Protein AF-0000000080256963 (afdb_homodimer)

pLDDT: mean 76.34, std 22.95, range [29.56, 98.62]

Sequence (328 aa):
MFSRESKYYEEKELMQMAKCLESAFATPPKPADSERLKFSQLPRLQYETPAEWPKSPPHFLLPDIAKFYSGLTEELLFFDFYFQEGSLAQIMAARTLKKRNWKFHKVYRIWFQRIGEASISNTEFERGNYRYWNYREWKEEVKYNFTFVISLMENVDLNGWPVCMFSRESKYYEEKELMQMAKCLE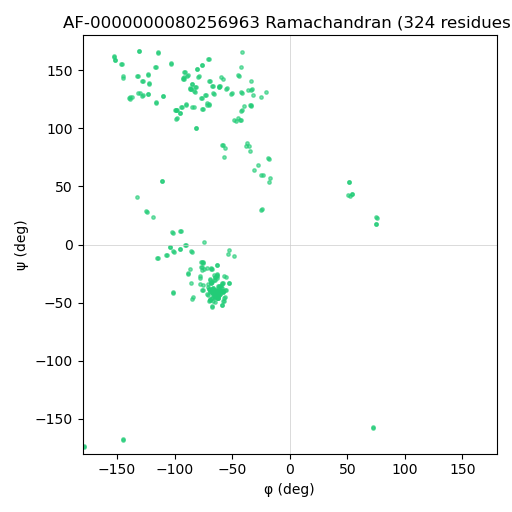SAFATPPKPADSERLKFSQLPRLQYETPAEWPKSPPHFLLPDIAKFYSGLTEELLFFDFYFQEGSLAQIMAARTLKKRNWKFHKVYRIWFQRIGEASISNTEFERGNYRYWNYREWKEEVKYNFTFVISLMENVDLNGWPVC

Structure (mmCIF, N/CA/C/O backbone):
data_AF-0000000080256963-model_v1
#
loop_
_entity.id
_entity.type
_entity.pdbx_description
1 polymer 'NOT2/NOT3/NOT5 C-terminal domain-containing protein'
#
loop_
_atom_site.group_PDB
_atom_site.id
_atom_site.type_symbol
_atom_site.label_atom_id
_atom_site.label_alt_id
_atom_site.label_comp_id
_atom_site.label_asym_id
_atom_site.label_entity_id
_atom_site.label_seq_id
_atom_site.pdbx_PDB_ins_code
_atom_site.Cartn_x
_atom_site.Cartn_y
_atom_site.Cartn_z
_atom_site.occupancy
_atom_site.B_iso_or_equiv
_atom_site.auth_seq_id
_atom_site.auth_comp_id
_atom_site.auth_asym_id
_atom_site.auth_atom_id
_atom_site.pdbx_PDB_model_num
ATOM 1 N N . MET A 1 1 ? 9.984 -50.062 -24.969 1 34.78 1 MET A N 1
ATOM 2 C CA . MET A 1 1 ? 8.562 -49.781 -24.766 1 34.78 1 MET A CA 1
ATOM 3 C C . MET A 1 1 ? 8.25 -49.625 -23.281 1 34.78 1 MET A C 1
ATOM 5 O O . MET A 1 1 ? 7.188 -49.125 -22.922 1 34.78 1 MET A O 1
ATOM 9 N N . PHE A 1 2 ? 8.945 -50.344 -22.391 1 47.97 2 PHE A N 1
ATOM 10 C CA . PHE A 1 2 ? 8.781 -50.344 -20.938 1 47.97 2 PHE A CA 1
ATOM 11 C C . PHE A 1 2 ? 9.148 -49 -20.344 1 47.97 2 PHE A C 1
ATOM 13 O O . PHE A 1 2 ? 8.797 -48.688 -19.203 1 47.97 2 PHE A O 1
ATOM 20 N N . SER A 1 3 ? 10.031 -48.281 -21.047 1 50.12 3 SER A N 1
ATOM 21 C CA . SER A 1 3 ? 10.688 -47.156 -20.391 1 50.12 3 SER A CA 1
ATOM 22 C C . SER A 1 3 ? 9.766 -45.938 -20.312 1 50.12 3 SER A C 1
ATOM 24 O O . SER A 1 3 ? 9.844 -45.156 -19.359 1 50.12 3 SER A O 1
ATOM 26 N N . ARG A 1 4 ? 8.859 -45.812 -21.203 1 52.78 4 ARG A N 1
ATOM 27 C CA . ARG A 1 4 ? 7.941 -44.656 -21.172 1 52.78 4 ARG A CA 1
ATOM 28 C C . ARG A 1 4 ? 6.871 -44.875 -20.109 1 52.78 4 ARG A C 1
ATOM 30 O O . ARG A 1 4 ? 6.426 -43.906 -19.484 1 52.78 4 ARG A O 1
ATOM 37 N N . GLU A 1 5 ? 6.426 -46.062 -19.859 1 49.97 5 GLU A N 1
ATOM 38 C CA . GLU A 1 5 ? 5.402 -46.344 -18.875 1 49.97 5 GLU A CA 1
ATOM 39 C C . GLU A 1 5 ? 5.926 -46.125 -17.453 1 49.97 5 GLU A C 1
ATOM 41 O O . GLU A 1 5 ? 5.203 -45.656 -16.578 1 49.97 5 GLU A O 1
ATOM 46 N N . SER A 1 6 ? 7.098 -46.5 -17.172 1 52.25 6 SER A N 1
ATOM 47 C CA . SER A 1 6 ? 7.676 -46.312 -15.836 1 52.25 6 SER A CA 1
ATOM 48 C C . SER A 1 6 ? 7.855 -44.844 -15.5 1 52.25 6 SER A C 1
ATOM 50 O O . SER A 1 6 ? 7.602 -44.438 -14.367 1 52.25 6 SER A O 1
ATOM 52 N N . LYS A 1 7 ? 8.25 -44.094 -16.484 1 52.94 7 LYS A N 1
ATOM 53 C CA . LYS A 1 7 ? 8.367 -42.656 -16.266 1 52.94 7 LYS A CA 1
ATOM 54 C C . LYS A 1 7 ? 7.008 -42.031 -15.992 1 52.94 7 LYS A C 1
ATOM 56 O O . LYS A 1 7 ? 6.902 -41.062 -15.227 1 52.94 7 LYS A O 1
ATOM 61 N N . TYR A 1 8 ? 5.949 -42.625 -16.578 1 50.66 8 TYR A N 1
ATOM 62 C CA . TYR A 1 8 ? 4.594 -42.156 -16.328 1 50.66 8 TYR A CA 1
ATOM 63 C C . TYR A 1 8 ? 4.16 -42.469 -14.906 1 50.66 8 TYR A C 1
ATOM 65 O O . TYR A 1 8 ? 3.555 -41.625 -14.234 1 50.66 8 TYR A O 1
ATOM 73 N N . TYR A 1 9 ? 4.34 -43.688 -14.406 1 49.94 9 TYR A N 1
ATOM 74 C CA . TYR A 1 9 ? 3.982 -44.062 -13.039 1 49.94 9 TYR A CA 1
ATOM 75 C C . TYR A 1 9 ? 4.801 -43.25 -12.031 1 49.94 9 TYR A C 1
ATOM 77 O O . TYR A 1 9 ? 4.273 -42.812 -11.008 1 49.94 9 TYR A O 1
ATOM 85 N N . GLU A 1 10 ? 6.004 -43.062 -12.258 1 53 10 GLU A N 1
ATOM 86 C CA . GLU A 1 10 ? 6.836 -42.281 -11.367 1 53 10 GLU A CA 1
ATOM 87 C C . GLU A 1 10 ? 6.41 -40.812 -11.383 1 53 10 GLU A C 1
ATOM 89 O O . GLU A 1 10 ? 6.398 -40.156 -10.344 1 53 10 GLU A O 1
ATOM 94 N N . GLU A 1 11 ? 6.082 -40.469 -12.578 1 53.16 11 GLU A N 1
ATOM 95 C CA . GLU A 1 11 ? 5.562 -39.125 -12.672 1 53.16 11 GLU A CA 1
ATOM 96 C C . GLU A 1 11 ? 4.242 -38.969 -11.922 1 53.16 11 GLU A C 1
ATOM 98 O O . GLU A 1 11 ? 4.004 -37.969 -11.25 1 53.16 11 GLU A O 1
ATOM 103 N N . LYS A 1 12 ? 3.363 -39.938 -12.047 1 52.56 12 LYS A N 1
ATOM 104 C CA . LYS A 1 12 ? 2.107 -39.938 -11.305 1 52.56 12 LYS A CA 1
ATOM 105 C C . LYS A 1 12 ? 2.357 -40.062 -9.805 1 52.56 12 LYS A C 1
ATOM 107 O O . LYS A 1 12 ? 1.675 -39.406 -9.008 1 52.56 12 LYS A O 1
ATOM 112 N N . GLU A 1 13 ? 3.16 -40.844 -9.391 1 54.16 13 GLU A N 1
ATOM 113 C CA . GLU A 1 13 ? 3.504 -40.938 -7.977 1 54.16 13 GLU A CA 1
ATOM 114 C C . GLU A 1 13 ? 4.133 -39.625 -7.484 1 54.16 13 GLU A C 1
ATOM 116 O O . GLU A 1 13 ? 3.846 -39.188 -6.379 1 54.16 13 GLU A O 1
ATOM 121 N N . LEU A 1 14 ? 4.992 -39.125 -8.25 1 51.44 14 LEU A N 1
ATOM 122 C CA . LEU A 1 14 ? 5.562 -37.844 -7.887 1 51.44 14 LEU A CA 1
ATOM 123 C C . LEU A 1 14 ? 4.48 -36.781 -7.82 1 51.44 14 LEU A C 1
ATOM 125 O O . LEU A 1 14 ? 4.492 -35.938 -6.922 1 51.44 14 LEU A O 1
ATOM 129 N N . MET A 1 15 ? 3.525 -36.969 -8.773 1 53.25 15 MET A N 1
ATOM 130 C CA . MET A 1 15 ? 2.391 -36.062 -8.719 1 53.25 15 MET A CA 1
ATOM 131 C C . MET A 1 15 ? 1.581 -36.25 -7.441 1 53.25 15 MET A C 1
ATOM 133 O O . MET A 1 15 ? 1.144 -35.312 -6.812 1 53.25 15 MET A O 1
ATOM 137 N N . GLN A 1 16 ? 1.352 -37.531 -7.16 1 53.53 16 GLN A N 1
ATOM 138 C CA . GLN A 1 16 ? 0.63 -37.844 -5.93 1 53.53 16 GLN A CA 1
ATOM 139 C C . GLN A 1 16 ? 1.426 -37.406 -4.703 1 53.53 16 GLN A C 1
ATOM 141 O O . GLN A 1 16 ? 0.86 -36.875 -3.746 1 53.53 16 GLN A O 1
ATOM 146 N N . MET A 1 17 ? 2.613 -37.688 -4.707 1 50.94 17 MET A N 1
ATOM 147 C CA . MET A 1 17 ? 3.465 -37.281 -3.59 1 50.94 17 MET A CA 1
ATOM 148 C C . MET A 1 17 ? 3.564 -35.75 -3.502 1 50.94 17 MET A C 1
ATOM 150 O O . MET A 1 17 ? 3.512 -35.188 -2.408 1 50.94 17 MET A O 1
ATOM 154 N N . ALA A 1 18 ? 3.859 -35.219 -4.621 1 48.75 18 ALA A N 1
ATOM 155 C CA . ALA A 1 18 ? 3.9 -33.781 -4.598 1 48.75 18 ALA A CA 1
ATOM 156 C C . ALA A 1 18 ? 2.584 -33.188 -4.086 1 48.75 18 ALA A C 1
ATOM 158 O O . ALA A 1 18 ? 2.58 -32.25 -3.299 1 48.75 18 ALA A O 1
ATOM 159 N N . LYS A 1 19 ? 1.502 -33.844 -4.535 1 48.62 19 LYS A N 1
ATOM 160 C CA . LYS A 1 19 ? 0.212 -33.469 -3.963 1 48.62 19 LYS A CA 1
ATOM 161 C C . LYS A 1 19 ? 0.162 -33.781 -2.469 1 48.62 19 LYS A C 1
ATOM 163 O O . LYS A 1 19 ? -0.438 -33.031 -1.696 1 48.62 19 LYS A O 1
ATOM 168 N N . CYS A 1 20 ? 0.695 -34.906 -2.012 1 49.34 20 CYS A N 1
ATOM 169 C CA . CYS A 1 20 ? 0.746 -35.281 -0.599 1 49.34 20 CYS A CA 1
ATOM 170 C C . CYS A 1 20 ? 1.692 -34.344 0.161 1 49.34 20 CYS A C 1
ATOM 172 O O . CYS A 1 20 ? 1.409 -33.969 1.296 1 49.34 20 CYS A O 1
ATOM 174 N N . LEU A 1 21 ? 2.889 -34.188 -0.274 1 42.44 21 LEU A N 1
ATOM 175 C CA . LEU A 1 21 ? 3.828 -33.312 0.403 1 42.44 21 LEU A CA 1
ATOM 176 C C . LEU A 1 21 ? 3.293 -31.875 0.451 1 42.44 21 LEU A C 1
ATOM 178 O O . LEU A 1 21 ? 3.514 -31.156 1.43 1 42.44 21 LEU A O 1
ATOM 182 N N . GLU A 1 22 ? 2.658 -31.547 -0.581 1 41.56 22 GLU A N 1
ATOM 183 C CA . GLU A 1 22 ? 1.907 -30.312 -0.433 1 41.56 22 GLU A CA 1
ATOM 184 C C . GLU A 1 22 ? 1.001 -30.359 0.793 1 41.56 22 GLU A C 1
ATOM 186 O O . GLU A 1 22 ? 0.788 -29.328 1.452 1 41.56 22 GLU A O 1
ATOM 191 N N . SER A 1 23 ? 0.509 -31.5 1.116 1 38.66 23 SER A N 1
ATOM 192 C CA . SER A 1 23 ? -0.271 -31.672 2.338 1 38.66 23 SER A CA 1
ATOM 193 C C . SER A 1 23 ? 0.608 -31.547 3.578 1 38.66 23 SER A C 1
ATOM 195 O O . SER A 1 23 ? 0.123 -31.203 4.656 1 38.66 23 SER A O 1
ATOM 197 N N . ALA A 1 24 ? 1.754 -32.219 3.605 1 37.84 24 ALA A N 1
ATOM 198 C CA . ALA A 1 24 ? 2.566 -32.219 4.816 1 37.84 24 ALA A CA 1
ATOM 199 C C . ALA A 1 24 ? 3.049 -30.812 5.168 1 37.84 24 ALA A C 1
ATOM 201 O O . ALA A 1 24 ? 3.752 -30.625 6.164 1 37.84 24 ALA A O 1
ATOM 202 N N . PHE A 1 25 ? 3.355 -29.984 4.289 1 34.97 25 PHE A N 1
ATOM 203 C CA . PHE A 1 25 ? 3.676 -28.672 4.836 1 34.97 25 PHE A CA 1
ATOM 204 C C . PHE A 1 25 ? 2.689 -28.281 5.934 1 34.97 25 PHE A C 1
ATOM 206 O O . PHE A 1 25 ? 1.557 -28.766 5.953 1 34.97 25 PHE A O 1
ATOM 213 N N . ALA A 1 26 ? 3.064 -27.391 6.973 1 35.38 26 ALA A N 1
ATOM 214 C CA . ALA A 1 26 ? 2.318 -27 8.164 1 35.38 26 ALA A CA 1
ATOM 215 C C . ALA A 1 26 ? 0.842 -26.797 7.844 1 35.38 26 ALA A C 1
ATOM 217 O O . ALA A 1 26 ? 0.503 -26.266 6.785 1 35.38 26 ALA A O 1
ATOM 218 N N . THR A 1 27 ? -0.047 -27.609 8.516 1 32.03 27 THR A N 1
ATOM 219 C CA . THR A 1 27 ? -1.502 -27.719 8.508 1 32.03 27 THR A CA 1
ATOM 220 C C . THR A 1 27 ? -2.145 -26.359 8.219 1 32.03 27 THR A C 1
ATOM 222 O O . THR A 1 27 ? -2.111 -25.469 9.062 1 32.03 27 THR A O 1
ATOM 225 N N . PRO A 1 28 ? -1.978 -25.781 7.133 1 32.69 28 PRO A N 1
ATOM 226 C CA . PRO A 1 28 ? -2.957 -24.703 7.09 1 32.69 28 PRO A CA 1
ATOM 227 C C . PRO A 1 28 ? -4.371 -25.172 7.426 1 32.69 28 PRO A C 1
ATOM 229 O O . PRO A 1 28 ? -4.684 -26.359 7.285 1 32.69 28 PRO A O 1
ATOM 232 N N . PRO A 1 29 ? -5.191 -24.625 8.281 1 31.23 29 PRO A N 1
ATOM 233 C CA . PRO A 1 29 ? -6.543 -25.125 8.555 1 31.23 29 PRO A CA 1
ATOM 234 C C . PRO A 1 29 ? -7.219 -25.703 7.316 1 31.23 29 PRO A C 1
ATOM 236 O O . PRO A 1 29 ? -6.91 -25.297 6.191 1 31.23 29 PRO A O 1
ATOM 239 N N . LYS A 1 30 ? -7.605 -26.984 7.309 1 32.06 30 LYS A N 1
ATOM 240 C CA . LYS A 1 30 ? -8.383 -27.797 6.371 1 32.06 30 LYS A CA 1
ATOM 241 C C . LYS A 1 30 ? -9.453 -26.953 5.68 1 32.06 30 LYS A C 1
ATOM 243 O O . LYS A 1 30 ? -10.031 -26.047 6.289 1 32.06 30 LYS A O 1
ATOM 248 N N . PRO A 1 31 ? -9.586 -27.078 4.34 1 31.39 31 PRO A N 1
ATOM 249 C CA . PRO A 1 31 ? -10.703 -26.484 3.609 1 31.39 31 PRO A CA 1
ATOM 250 C C . PRO A 1 31 ? -12.062 -26.938 4.148 1 31.39 31 PRO A C 1
ATOM 252 O O . PRO A 1 31 ? -12.312 -28.125 4.27 1 31.39 31 PRO A O 1
ATOM 255 N N . ALA A 1 32 ? -12.688 -26.375 5.219 1 30.34 32 ALA A N 1
ATOM 256 C CA . ALA A 1 32 ? -14.047 -26.734 5.609 1 30.34 32 ALA A CA 1
ATOM 257 C C . ALA A 1 32 ? -14.898 -27.062 4.387 1 30.34 32 ALA A C 1
ATOM 259 O O . ALA A 1 32 ? -14.625 -26.594 3.281 1 30.34 32 ALA A O 1
ATOM 260 N N . ASP A 1 33 ? -15.734 -28.156 4.242 1 29.56 33 ASP A N 1
ATOM 261 C CA . ASP A 1 33 ? -16.812 -28.641 3.381 1 29.56 33 ASP A CA 1
ATOM 262 C C . ASP A 1 33 ? -17.469 -27.484 2.625 1 29.56 33 ASP A C 1
ATOM 264 O O . ASP A 1 33 ? -17.594 -26.375 3.15 1 29.56 33 ASP A O 1
ATOM 268 N N . SER A 1 34 ? -17.688 -27.547 1.213 1 31.47 34 SER A N 1
ATOM 269 C CA . SER A 1 34 ? -18.203 -26.781 0.08 1 31.47 34 SER A CA 1
ATOM 270 C C . SER A 1 34 ? -19.625 -26.297 0.36 1 31.47 34 SER A C 1
ATOM 272 O O . SER A 1 34 ? -20.469 -26.25 -0.541 1 31.47 34 SER A O 1
ATOM 274 N N . GLU A 1 35 ? -20.438 -26.609 1.388 1 32.25 35 GLU A N 1
ATOM 275 C CA . GLU A 1 35 ? -21.734 -25.938 1.397 1 32.25 35 GLU A CA 1
ATOM 276 C C . GLU A 1 35 ? -21.625 -24.531 0.836 1 32.25 35 GLU A C 1
ATOM 278 O O . GLU A 1 35 ? -20.625 -23.844 1.036 1 32.25 35 GLU A O 1
ATOM 283 N N . ARG A 1 36 ? -22.359 -24.156 -0.326 1 31.97 36 ARG A N 1
ATOM 284 C CA . ARG A 1 36 ? -22.578 -22.859 -0.926 1 31.97 36 ARG A CA 1
ATOM 285 C C . ARG A 1 36 ? -22.422 -21.75 0.109 1 31.97 36 ARG A C 1
ATOM 287 O O . ARG A 1 36 ? -23.375 -21.391 0.804 1 31.97 36 ARG A O 1
ATOM 294 N N . LEU A 1 37 ? -21.703 -21.906 0.965 1 32.06 37 LEU A N 1
ATOM 295 C CA . LEU A 1 37 ? -21.562 -20.969 2.08 1 32.06 37 LEU A CA 1
ATOM 296 C C . LEU A 1 37 ? -21.672 -19.531 1.6 1 32.06 37 LEU A C 1
ATOM 298 O O . LEU A 1 37 ? -21 -19.141 0.642 1 32.06 37 LEU A O 1
ATOM 302 N N . LYS A 1 38 ? -22.844 -19.016 1.485 1 34.12 38 LYS A N 1
ATOM 303 C CA . LYS A 1 38 ? -23.094 -17.578 1.447 1 34.12 38 LYS A CA 1
ATOM 304 C C . LYS A 1 38 ? -21.891 -16.797 1.965 1 34.12 38 LYS A C 1
ATOM 306 O O . LYS A 1 38 ? -21.609 -16.812 3.164 1 34.12 38 LYS A O 1
ATOM 311 N N . PHE A 1 39 ? -20.797 -16.984 1.382 1 35.12 39 PHE A N 1
ATOM 312 C CA . PHE A 1 39 ? -19.594 -16.203 1.658 1 35.12 39 PHE A CA 1
ATOM 313 C C . PHE A 1 39 ? -19.969 -14.828 2.209 1 35.12 39 PHE A C 1
ATOM 315 O O . PHE A 1 39 ? -20.406 -13.953 1.46 1 35.12 39 PHE A O 1
ATOM 322 N N . SER A 1 40 ? -20.594 -14.867 3.217 1 37.53 40 SER A N 1
ATOM 323 C CA . SER A 1 40 ? -20.766 -13.648 4.004 1 37.53 40 SER A CA 1
ATOM 324 C C . SER A 1 40 ? -19.531 -12.766 3.922 1 37.53 40 SER A C 1
ATOM 326 O O . SER A 1 40 ? -18.406 -13.227 4.188 1 37.53 40 SER A O 1
ATOM 328 N N . GLN A 1 41 ? -19.359 -12.016 2.881 1 43.66 41 GLN A N 1
ATOM 329 C CA . GLN A 1 41 ? -18.391 -10.938 2.74 1 43.66 41 GLN A CA 1
ATOM 330 C C . GLN A 1 41 ? -17.906 -10.461 4.105 1 43.66 41 GLN A C 1
ATOM 332 O O . GLN A 1 41 ? -18.703 -9.984 4.922 1 43.66 41 GLN A O 1
ATOM 337 N N . LEU A 1 42 ? -17.062 -11.234 4.746 1 47.59 42 LEU A N 1
ATOM 338 C CA . LEU A 1 42 ? -16.547 -10.68 5.992 1 47.59 42 LEU A CA 1
ATOM 339 C C . LEU A 1 42 ? -16.188 -9.211 5.832 1 47.59 42 LEU A C 1
ATOM 341 O O . LEU A 1 42 ? -15.531 -8.828 4.855 1 47.59 42 LEU A O 1
ATOM 345 N N . PRO A 1 43 ? -16.938 -8.445 6.371 1 54.94 43 PRO A N 1
ATOM 346 C CA . PRO A 1 43 ? -16.609 -7.02 6.328 1 54.94 43 PRO A CA 1
ATOM 347 C C . PRO A 1 43 ? -15.125 -6.754 6.547 1 54.94 43 PRO A C 1
ATOM 349 O O . PRO A 1 43 ? -14.461 -7.5 7.27 1 54.94 43 PRO A O 1
ATOM 352 N N . ARG A 1 44 ? -14.508 -6.215 5.527 1 62.56 44 ARG A N 1
ATOM 353 C CA . ARG A 1 44 ? -13.133 -5.773 5.758 1 62.56 44 ARG A CA 1
ATOM 354 C C . ARG A 1 44 ? -13 -5.074 7.105 1 62.56 44 ARG A C 1
ATOM 356 O O . ARG A 1 44 ? -13.914 -4.371 7.539 1 62.56 44 ARG A O 1
ATOM 363 N N . LEU A 1 45 ? -11.984 -5.52 7.809 1 63.56 45 LEU A N 1
ATOM 364 C CA . LEU A 1 45 ? -11.711 -4.801 9.047 1 63.56 45 LEU A CA 1
ATOM 365 C C . LEU A 1 45 ? -11.68 -3.295 8.812 1 63.56 45 LEU A C 1
ATOM 367 O O . LEU A 1 45 ? -11.031 -2.822 7.875 1 63.56 45 LEU A O 1
ATOM 371 N N . GLN A 1 46 ? -12.695 -2.715 9.281 1 72.06 46 GLN A N 1
ATOM 372 C CA . GLN A 1 46 ? -12.758 -1.257 9.227 1 72.06 46 GLN A CA 1
ATOM 373 C C . GLN A 1 46 ? -12.25 -0.637 10.523 1 72.06 46 GLN A C 1
ATOM 375 O O . GLN A 1 46 ? -12.656 -1.052 11.617 1 72.06 46 GLN A O 1
ATOM 380 N N . TYR A 1 47 ? -11.211 0.111 10.391 1 76.88 47 TYR A N 1
ATOM 381 C CA . TYR A 1 47 ? -10.672 0.842 11.531 1 76.88 47 TYR A CA 1
ATOM 382 C C . TYR A 1 47 ? -11.281 2.238 11.617 1 76.88 47 TYR A C 1
ATOM 384 O O . TYR A 1 47 ? -11.602 2.848 10.594 1 76.88 47 TYR A O 1
ATOM 392 N N . GLU A 1 48 ? -11.492 2.607 12.859 1 78.62 48 GLU A N 1
ATOM 393 C CA . GLU A 1 48 ? -11.938 3.984 13.055 1 78.62 48 GLU A CA 1
ATOM 394 C C . GLU A 1 48 ? -10.82 4.977 12.758 1 78.62 48 GLU A C 1
ATOM 396 O O . GLU A 1 48 ? -9.688 4.797 13.211 1 78.62 48 GLU A O 1
ATOM 401 N N . THR A 1 49 ? -11.117 5.785 11.812 1 85.62 49 THR A N 1
ATOM 402 C CA . THR A 1 49 ? -10.164 6.836 11.469 1 85.62 49 THR A CA 1
ATOM 403 C C . THR A 1 49 ? -10.766 8.219 11.727 1 85.62 49 THR A C 1
ATOM 405 O O . THR A 1 49 ? -11.984 8.359 11.844 1 85.62 49 THR A O 1
ATOM 408 N N . PRO A 1 50 ? -9.898 9.172 12 1 86.56 50 PRO A N 1
ATOM 409 C CA . PRO A 1 50 ? -10.406 10.531 12.156 1 86.56 50 PRO A CA 1
ATOM 410 C C . PRO A 1 50 ? -11.422 10.914 11.078 1 86.56 50 PRO A C 1
ATOM 412 O O . PRO A 1 50 ? -11.281 10.5 9.93 1 86.56 50 PRO A O 1
ATOM 415 N N . ALA A 1 51 ? -12.375 11.68 11.477 1 85.38 51 ALA A N 1
ATOM 416 C CA . ALA A 1 51 ? -13.516 12.008 10.617 1 85.38 51 ALA A CA 1
ATOM 417 C C . ALA A 1 51 ? -13.062 12.781 9.383 1 85.38 51 ALA A C 1
ATOM 419 O O . ALA A 1 51 ? -13.68 12.664 8.32 1 85.38 51 ALA A O 1
ATOM 420 N N . GLU A 1 52 ? -12 13.469 9.5 1 89.06 52 GLU A N 1
ATOM 421 C CA . GLU A 1 52 ? -11.57 14.375 8.43 1 89.06 52 GLU A CA 1
ATOM 422 C C . GLU A 1 52 ? -10.75 13.633 7.379 1 89.06 52 GLU A C 1
ATOM 424 O O . GLU A 1 52 ? -10.484 14.172 6.305 1 89.06 52 GLU A O 1
ATOM 429 N N . TRP A 1 53 ? -10.484 12.352 7.699 1 91.81 53 TRP A N 1
ATOM 430 C CA . TRP A 1 53 ? -9.688 11.594 6.742 1 91.81 53 TRP A CA 1
ATOM 431 C C . TRP A 1 53 ? -10.531 11.172 5.543 1 91.81 53 TRP A C 1
ATOM 433 O O . TRP A 1 53 ? -11.758 11.086 5.637 1 91.81 53 TRP A O 1
ATOM 443 N N . PRO A 1 54 ? -9.789 10.992 4.457 1 87.31 54 PRO A N 1
ATOM 444 C CA . PRO A 1 54 ? -10.531 10.43 3.324 1 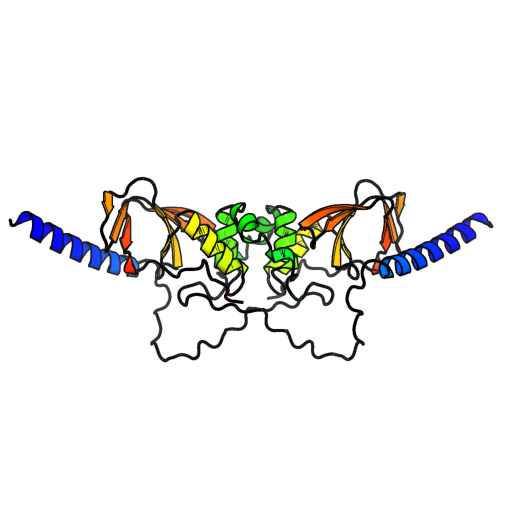87.31 54 PRO A CA 1
ATOM 445 C C . PRO A 1 54 ? -11.242 9.125 3.67 1 87.31 54 PRO A C 1
ATOM 447 O O . PRO A 1 54 ? -10.641 8.234 4.281 1 87.31 54 PRO A O 1
ATOM 450 N N . LYS A 1 55 ? -12.492 9.023 3.256 1 81.25 55 LYS A N 1
ATOM 451 C CA . LYS A 1 55 ? -13.289 7.836 3.559 1 81.25 55 LYS A CA 1
ATOM 452 C C . LYS A 1 55 ? -13.492 6.977 2.314 1 81.25 55 LYS A C 1
ATOM 454 O O . LYS A 1 55 ? -14.023 5.867 2.398 1 81.25 55 LYS A O 1
ATOM 459 N N . SER A 1 56 ? -13.102 7.52 1.205 1 78.25 56 SER A N 1
ATOM 460 C CA . SER A 1 56 ? -13.141 6.805 -0.066 1 78.25 56 SER A CA 1
ATOM 461 C C . SER A 1 56 ? -11.961 7.188 -0.952 1 78.25 56 SER A C 1
ATOM 463 O O . SER A 1 56 ? -11.438 8.297 -0.854 1 78.25 56 SER A O 1
ATOM 465 N N . PRO A 1 57 ? -11.508 6.184 -1.693 1 76.88 57 PRO A N 1
ATOM 466 C CA . PRO A 1 57 ? -10.414 6.535 -2.602 1 76.88 57 PRO A CA 1
ATOM 467 C C . PRO A 1 57 ? -10.812 7.617 -3.605 1 76.88 57 PRO A C 1
ATOM 469 O O . PRO A 1 57 ? -11.977 7.699 -4.008 1 76.88 57 PRO A O 1
ATOM 472 N N . PRO A 1 58 ? -9.711 8.453 -3.848 1 74.5 58 PRO A N 1
ATOM 473 C CA . PRO A 1 58 ? -9.992 9.43 -4.906 1 74.5 58 PRO A CA 1
ATOM 474 C C . PRO A 1 58 ? -10.305 8.766 -6.246 1 74.5 58 PRO A C 1
ATOM 476 O O . PRO A 1 58 ? -9.664 7.781 -6.617 1 74.5 58 PRO A O 1
ATOM 479 N N . HIS A 1 59 ? -11.242 9.18 -6.926 1 65.12 59 HIS A N 1
ATOM 480 C CA . HIS A 1 59 ? -11.766 8.57 -8.141 1 65.12 59 HIS A CA 1
ATOM 481 C C . HIS A 1 59 ? -10.828 8.797 -9.32 1 65.12 59 HIS A C 1
ATO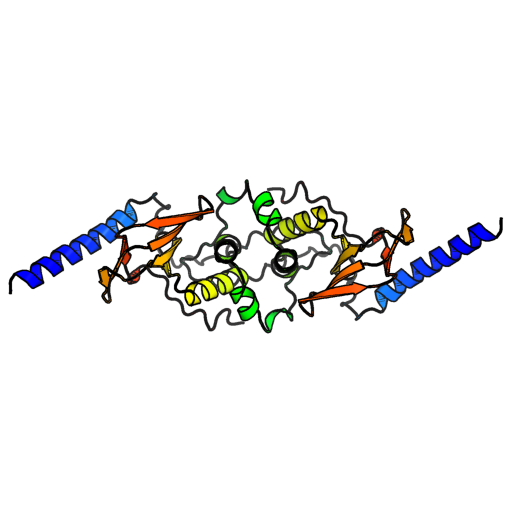M 483 O O . HIS A 1 59 ? -10.844 8.031 -10.289 1 65.12 59 HIS A O 1
ATOM 489 N N . PHE A 1 60 ? -9.945 9.789 -9.281 1 60.06 60 PHE A N 1
ATOM 490 C CA . PHE A 1 60 ? -9.227 10.219 -10.469 1 60.06 60 PHE A CA 1
ATOM 491 C C . PHE A 1 60 ? -7.961 9.391 -10.664 1 60.06 60 PHE A C 1
ATOM 493 O O . PHE A 1 60 ? -7.336 9.438 -11.727 1 60.06 60 PHE A O 1
ATOM 500 N N . LEU A 1 61 ? -7.426 8.742 -9.641 1 59.16 61 LEU A N 1
ATOM 501 C CA . LEU A 1 61 ? -6.125 8.086 -9.742 1 59.16 61 LEU A CA 1
ATOM 502 C C . LEU A 1 61 ? -6.227 6.797 -10.547 1 59.16 61 LEU A C 1
ATOM 504 O O . LEU A 1 61 ? -5.207 6.207 -10.914 1 59.16 61 LEU A O 1
ATOM 508 N N . LEU A 1 62 ? -7.367 6.434 -11.086 1 58.97 62 LEU A N 1
ATOM 509 C CA . LEU A 1 62 ? -7.641 5.121 -11.656 1 58.97 62 LEU A CA 1
ATOM 510 C C . LEU A 1 62 ? -6.887 4.93 -12.969 1 58.97 62 LEU A C 1
ATOM 512 O O . LEU A 1 62 ? -6.301 3.873 -13.211 1 58.97 62 LEU A O 1
ATOM 516 N N . PRO A 1 63 ? -6.773 5.961 -13.742 1 56.88 63 PRO A N 1
ATOM 517 C CA . PRO A 1 63 ? -6.234 5.66 -15.07 1 56.88 63 PRO A CA 1
ATOM 518 C C . PRO A 1 63 ? -4.766 5.246 -15.031 1 56.88 63 PRO A C 1
ATOM 520 O O . PRO A 1 63 ? -4.324 4.441 -15.859 1 56.88 63 PRO A O 1
ATOM 523 N N . ASP A 1 64 ? -4.016 5.578 -14 1 77.06 64 ASP A N 1
ATOM 524 C CA . ASP A 1 64 ? -2.59 5.273 -14.055 1 77.06 64 ASP A CA 1
ATOM 525 C C . ASP A 1 64 ? -2.189 4.324 -12.93 1 77.06 64 ASP A C 1
ATOM 527 O O . ASP A 1 64 ? -1.003 4.176 -12.625 1 77.06 64 ASP A O 1
ATOM 531 N N . ILE A 1 65 ? -3.227 3.633 -12.516 1 80.06 65 ILE A N 1
ATOM 532 C CA . ILE A 1 65 ? -2.967 2.807 -11.344 1 80.06 65 ILE A CA 1
ATOM 533 C C . ILE A 1 65 ? -2.076 1.627 -11.727 1 80.06 65 ILE A C 1
ATOM 535 O O . ILE A 1 65 ? -1.207 1.217 -10.953 1 80.06 65 ILE A O 1
ATOM 539 N N . ALA A 1 66 ? -2.26 1.121 -12.984 1 83.75 66 ALA A N 1
ATOM 540 C CA . ALA A 1 66 ? -1.428 0.022 -13.469 1 83.75 66 ALA A CA 1
ATOM 541 C C . ALA A 1 66 ? 0.035 0.444 -13.57 1 83.75 66 ALA A C 1
ATOM 543 O O . ALA A 1 66 ? 0.933 -0.316 -13.195 1 83.75 66 ALA A O 1
ATOM 544 N N . LYS A 1 67 ? 0.208 1.595 -14.047 1 86.5 67 LYS A N 1
ATOM 545 C CA . LYS A 1 67 ? 1.563 2.129 -14.148 1 86.5 67 LYS A CA 1
ATOM 546 C C . LYS A 1 67 ? 2.186 2.312 -12.766 1 86.5 67 LYS A C 1
ATOM 548 O O . LYS A 1 67 ? 3.363 2.01 -12.562 1 86.5 67 LYS A O 1
ATOM 553 N N . PHE A 1 68 ? 1.429 2.793 -11.906 1 84.69 68 PHE A N 1
ATOM 554 C CA . PHE A 1 68 ? 1.901 2.971 -10.539 1 84.69 68 PHE A CA 1
ATOM 555 C C . PHE A 1 68 ? 2.367 1.644 -9.953 1 84.69 68 PHE A C 1
ATOM 557 O O . PHE A 1 68 ? 3.479 1.547 -9.43 1 84.69 68 PHE A O 1
ATOM 564 N N . TYR A 1 69 ? 1.589 0.678 -10.086 1 91.12 69 TYR A N 1
ATOM 565 C CA . TYR A 1 69 ? 1.896 -0.619 -9.492 1 91.12 69 TYR A CA 1
ATOM 566 C C . TYR A 1 69 ? 3.082 -1.271 -10.195 1 91.12 69 TYR A C 1
ATOM 568 O O . TYR A 1 69 ? 3.844 -2.018 -9.57 1 91.12 69 TYR A O 1
ATOM 576 N N . SER A 1 70 ? 3.242 -0.992 -11.469 1 93.25 70 SER A N 1
ATOM 577 C CA . SER A 1 70 ? 4.379 -1.546 -12.195 1 93.25 70 SER A CA 1
ATOM 578 C C . SER A 1 70 ? 5.699 -1.045 -11.625 1 93.25 70 SER A C 1
ATOM 580 O O . SER A 1 70 ? 6.742 -1.678 -11.805 1 93.25 70 SER A O 1
ATOM 582 N N . GLY A 1 71 ? 5.629 0.039 -10.859 1 91.81 71 GLY A N 1
ATOM 583 C CA . GLY A 1 71 ? 6.84 0.609 -10.297 1 91.81 71 GLY A CA 1
ATOM 584 C C . GLY A 1 71 ? 7.121 0.137 -8.883 1 91.81 71 GLY A C 1
ATOM 585 O O . GLY A 1 71 ? 8.188 0.403 -8.328 1 91.81 71 GLY A O 1
ATOM 586 N N . LEU A 1 72 ? 6.293 -0.605 -8.297 1 92.19 72 LEU A N 1
ATOM 587 C CA . LEU A 1 72 ? 6.449 -1.055 -6.918 1 92.19 72 LEU A CA 1
ATOM 588 C C . LEU A 1 72 ? 7.402 -2.24 -6.84 1 92.19 72 LEU A C 1
ATOM 590 O O . LEU A 1 72 ? 7.5 -3.029 -7.781 1 92.19 72 LEU A O 1
ATOM 594 N N . THR A 1 73 ? 8.055 -2.352 -5.73 1 93.25 73 THR A N 1
ATOM 595 C CA . THR A 1 73 ? 8.867 -3.531 -5.469 1 93.25 73 THR A CA 1
ATOM 596 C C . THR A 1 73 ? 7.992 -4.754 -5.227 1 93.25 73 THR A C 1
ATOM 598 O O . THR A 1 73 ? 6.812 -4.621 -4.887 1 93.25 73 THR A O 1
ATOM 601 N N . GLU A 1 74 ? 8.578 -5.918 -5.391 1 95.75 74 GLU A N 1
ATOM 602 C CA . GLU A 1 74 ? 7.836 -7.148 -5.133 1 95.75 74 GLU A CA 1
ATOM 603 C C . GLU A 1 74 ? 7.355 -7.215 -3.684 1 95.75 74 GLU A C 1
ATOM 605 O O . GLU A 1 74 ? 6.238 -7.656 -3.414 1 95.75 74 GLU A O 1
ATOM 610 N N . GLU A 1 75 ? 8.227 -6.777 -2.818 1 91.38 75 GLU A N 1
ATOM 611 C CA . GLU A 1 75 ? 7.859 -6.777 -1.404 1 91.38 75 GLU A CA 1
ATOM 612 C C . GLU A 1 75 ? 6.594 -5.957 -1.162 1 91.38 75 GLU A C 1
ATOM 614 O O . GLU A 1 75 ? 5.707 -6.383 -0.42 1 91.38 75 GLU A O 1
ATOM 619 N N . LEU A 1 76 ? 6.496 -4.852 -1.804 1 90.31 76 LEU A N 1
ATOM 620 C CA . LEU A 1 76 ? 5.324 -4 -1.639 1 90.31 76 LEU A CA 1
ATOM 621 C C . LEU A 1 76 ? 4.094 -4.641 -2.277 1 90.31 76 LEU A C 1
ATOM 623 O O . LEU A 1 76 ? 2.982 -4.512 -1.762 1 90.31 76 LEU A O 1
ATOM 627 N N . LEU A 1 77 ? 4.348 -5.246 -3.373 1 95.5 77 LEU A N 1
ATOM 628 C CA . LEU A 1 77 ? 3.248 -5.965 -4.004 1 95.5 77 LEU A CA 1
ATOM 629 C C . LEU A 1 77 ? 2.74 -7.082 -3.1 1 95.5 77 LEU A C 1
ATOM 631 O O . LEU A 1 77 ? 1.53 -7.262 -2.943 1 95.5 77 LEU A O 1
ATOM 635 N N . PHE A 1 78 ? 3.645 -7.812 -2.469 1 94.5 78 PHE A N 1
ATOM 636 C CA . PHE A 1 78 ? 3.252 -8.852 -1.528 1 94.5 78 PHE A CA 1
ATOM 637 C C . PHE A 1 78 ? 2.504 -8.258 -0.342 1 94.5 78 PHE A C 1
ATOM 639 O O . PHE A 1 78 ? 1.514 -8.828 0.124 1 94.5 78 PHE A O 1
ATOM 646 N N . PHE A 1 79 ? 2.979 -7.18 0.072 1 89.88 79 PHE A N 1
ATOM 647 C CA . PHE A 1 79 ? 2.312 -6.516 1.186 1 89.88 79 PHE A CA 1
ATOM 648 C C . PHE A 1 79 ? 0.861 -6.203 0.84 1 89.88 79 PHE A C 1
ATOM 650 O O . PHE A 1 79 ? -0.05 -6.555 1.592 1 89.88 79 PHE A O 1
ATOM 657 N N . ASP A 1 80 ? 0.65 -5.555 -0.268 1 91 80 ASP A N 1
ATOM 658 C CA . ASP A 1 80 ? -0.707 -5.223 -0.692 1 91 80 ASP A CA 1
ATOM 659 C C . ASP A 1 80 ? -1.558 -6.484 -0.84 1 91 80 ASP A C 1
ATOM 661 O O . ASP A 1 80 ? -2.711 -6.516 -0.404 1 91 80 ASP A O 1
ATOM 665 N N . PHE A 1 81 ? -0.998 -7.512 -1.361 1 94.31 81 PHE A N 1
ATOM 666 C CA . PHE A 1 81 ? -1.748 -8.734 -1.641 1 94.31 81 PHE A CA 1
ATOM 667 C C . PHE A 1 81 ? -2.209 -9.391 -0.346 1 94.31 81 PHE A C 1
ATOM 669 O O . PHE A 1 81 ? -3.369 -9.797 -0.227 1 94.31 81 PHE A O 1
ATOM 676 N N . TYR A 1 82 ? -1.331 -9.422 0.602 1 90.69 82 TYR A N 1
ATOM 677 C CA . TYR A 1 82 ? -1.639 -10.203 1.794 1 90.69 82 TYR A CA 1
ATOM 678 C C . TYR A 1 82 ? -2.393 -9.367 2.818 1 90.69 82 TYR A C 1
ATOM 680 O O . TYR A 1 82 ? -3.191 -9.891 3.596 1 90.69 82 TYR A O 1
ATOM 688 N N . PHE A 1 83 ? -2.223 -8.031 2.754 1 84.69 83 PHE A N 1
ATOM 689 C CA . PHE A 1 83 ? -2.717 -7.25 3.881 1 84.69 83 PHE A CA 1
ATOM 690 C C . PHE A 1 83 ? -3.855 -6.332 3.447 1 84.69 83 PHE A C 1
ATOM 692 O O . PHE A 1 83 ? -4.543 -5.75 4.289 1 84.69 83 PHE A O 1
ATOM 699 N N . GLN A 1 84 ? -4.031 -6.211 2.189 1 85.75 84 GLN A N 1
ATOM 700 C CA . GLN A 1 84 ? -5.133 -5.398 1.692 1 85.75 84 GLN A CA 1
ATOM 701 C C . GLN A 1 84 ? -6.203 -6.266 1.03 1 85.75 84 GLN A C 1
ATOM 703 O O . GLN A 1 84 ? -6.598 -6.008 -0.109 1 85.75 84 GLN A O 1
ATOM 708 N N . GLU A 1 85 ? -6.609 -7.188 1.83 1 85.19 85 GLU A N 1
ATOM 709 C CA . GLU A 1 85 ? -7.566 -8.164 1.318 1 85.19 85 GLU A CA 1
ATOM 710 C C . GLU A 1 85 ? -8.859 -7.492 0.879 1 85.19 85 GLU A C 1
ATOM 712 O O . GLU A 1 85 ? -9.336 -6.562 1.531 1 85.19 85 GLU A O 1
ATOM 717 N N . GLY A 1 86 ? -9.305 -7.895 -0.217 1 82.5 86 GLY A N 1
ATOM 718 C CA . GLY A 1 86 ? -10.594 -7.434 -0.696 1 82.5 86 GLY A CA 1
ATOM 719 C C . GLY A 1 86 ? -10.57 -6.008 -1.212 1 82.5 86 GLY A C 1
ATOM 720 O O . GLY A 1 86 ? -11.609 -5.348 -1.289 1 82.5 86 GLY A O 1
ATOM 721 N N . SER A 1 87 ? -9.453 -5.535 -1.488 1 83.19 87 SER A N 1
ATOM 722 C CA . SER A 1 87 ? -9.305 -4.172 -1.985 1 83.19 87 SER A CA 1
ATOM 723 C C . SER A 1 87 ? -8.781 -4.16 -3.42 1 83.19 87 SER A C 1
ATOM 725 O O . SER A 1 87 ? -8.359 -5.191 -3.939 1 83.19 87 SER A O 1
ATOM 727 N N . LEU A 1 88 ? -8.922 -3.025 -4.027 1 83.94 88 LEU A N 1
ATOM 728 C CA . LEU A 1 88 ? -8.305 -2.844 -5.336 1 83.94 88 LEU A CA 1
ATOM 729 C C . LEU A 1 88 ? -6.797 -3.064 -5.27 1 83.94 88 LEU A C 1
ATOM 731 O O . LEU A 1 88 ? -6.203 -3.605 -6.203 1 83.94 88 LEU A O 1
ATOM 735 N N . ALA A 1 89 ? -6.219 -2.717 -4.164 1 87.38 89 ALA A N 1
ATOM 736 C CA . ALA A 1 89 ? -4.777 -2.896 -3.982 1 87.38 89 ALA A CA 1
ATOM 737 C C . ALA A 1 89 ? -4.391 -4.367 -4.09 1 87.38 89 ALA A C 1
ATOM 739 O O . ALA A 1 89 ? -3.365 -4.703 -4.688 1 87.38 89 ALA A O 1
ATOM 740 N N . GLN A 1 90 ? -5.215 -5.191 -3.539 1 90.44 90 GLN A N 1
ATOM 741 C CA . GLN A 1 90 ? -4.953 -6.625 -3.625 1 90.44 90 GLN A CA 1
ATOM 742 C C . GLN A 1 90 ? -4.988 -7.105 -5.074 1 90.44 90 GLN A C 1
ATOM 744 O O . GLN A 1 90 ? -4.09 -7.82 -5.52 1 90.44 90 GLN A O 1
ATOM 749 N N . ILE A 1 91 ? -5.961 -6.637 -5.789 1 90.56 91 ILE A N 1
ATOM 750 C CA . ILE A 1 91 ? -6.164 -7.043 -7.176 1 90.56 91 ILE A CA 1
ATOM 751 C C . ILE A 1 91 ? -5.016 -6.523 -8.039 1 90.56 91 ILE A C 1
ATOM 753 O O . ILE A 1 91 ? -4.453 -7.262 -8.844 1 90.56 91 ILE A O 1
ATOM 757 N N . MET A 1 92 ? -4.699 -5.281 -7.82 1 90.56 92 MET A N 1
ATOM 758 C CA . MET A 1 92 ? -3.646 -4.672 -8.625 1 90.56 92 MET A CA 1
ATOM 759 C C . MET A 1 92 ? -2.293 -5.309 -8.328 1 90.56 92 MET A C 1
ATOM 761 O O . MET A 1 92 ? -1.478 -5.496 -9.234 1 90.56 92 MET A O 1
ATOM 765 N N . ALA A 1 93 ? -2.088 -5.633 -7.062 1 94.56 93 ALA A N 1
ATOM 766 C CA . ALA A 1 93 ? -0.854 -6.316 -6.684 1 94.56 93 ALA A CA 1
ATOM 767 C C . ALA A 1 93 ? -0.757 -7.684 -7.359 1 94.56 93 ALA A C 1
ATOM 769 O O . ALA A 1 93 ? 0.276 -8.023 -7.941 1 94.56 93 ALA A O 1
ATOM 770 N N . ALA A 1 94 ? -1.822 -8.383 -7.309 1 96.5 94 ALA A N 1
ATOM 771 C CA . ALA A 1 94 ? -1.848 -9.703 -7.922 1 96.5 94 ALA A CA 1
ATOM 772 C C . ALA A 1 94 ? -1.617 -9.617 -9.43 1 96.5 94 ALA A C 1
ATOM 774 O O . ALA A 1 94 ? -0.841 -10.391 -9.992 1 96.5 94 ALA A O 1
ATOM 775 N N . ARG A 1 95 ? -2.289 -8.727 -10.047 1 95 95 ARG A N 1
ATOM 776 C CA . ARG A 1 95 ? -2.146 -8.523 -11.484 1 95 95 ARG A CA 1
ATOM 777 C C . ARG A 1 95 ? -0.697 -8.234 -11.859 1 95 95 ARG A C 1
ATOM 779 O O . ARG A 1 95 ? -0.176 -8.797 -12.82 1 95 95 ARG A O 1
ATOM 786 N N . THR A 1 96 ? -0.087 -7.383 -11.117 1 96.19 96 THR A N 1
ATOM 787 C CA . THR A 1 96 ? 1.292 -6.988 -11.391 1 96.19 96 THR A CA 1
ATOM 788 C C . THR A 1 96 ? 2.244 -8.156 -11.148 1 96.19 96 THR A C 1
ATOM 790 O O . THR A 1 96 ? 3.172 -8.383 -11.93 1 96.19 96 THR A O 1
ATOM 793 N N . LEU A 1 97 ? 1.987 -8.891 -10.094 1 97.69 97 LEU A N 1
ATOM 794 C CA . LEU A 1 97 ? 2.801 -10.07 -9.805 1 97.69 97 LEU A CA 1
ATOM 795 C C . LEU A 1 97 ? 2.709 -11.086 -10.945 1 97.69 97 LEU A C 1
ATOM 797 O O . LEU A 1 97 ? 3.727 -11.625 -11.383 1 97.69 97 LEU A O 1
ATOM 801 N N . LYS A 1 98 ? 1.577 -11.289 -11.438 1 97.12 98 LYS A N 1
ATOM 802 C CA . LYS A 1 98 ? 1.38 -12.211 -12.555 1 97.12 98 LYS A CA 1
ATOM 803 C C . LYS A 1 98 ? 2.115 -11.727 -13.797 1 97.12 98 LYS A C 1
ATOM 805 O O . LYS A 1 98 ? 2.736 -12.523 -14.508 1 97.12 98 LYS A O 1
ATOM 810 N N . LYS A 1 99 ? 2.102 -10.484 -14.039 1 96.06 99 LYS A N 1
ATOM 811 C CA . LYS A 1 99 ? 2.814 -9.906 -15.172 1 96.06 99 LYS A CA 1
ATOM 812 C C . LYS A 1 99 ? 4.32 -10.117 -15.047 1 96.06 99 LYS A C 1
ATOM 814 O O . LYS A 1 99 ? 5.027 -10.211 -16.047 1 96.06 99 LYS A O 1
ATOM 819 N N . ARG A 1 100 ? 4.773 -10.266 -13.812 1 97.31 100 ARG A N 1
ATOM 820 C CA . ARG A 1 100 ? 6.191 -10.484 -13.547 1 97.31 100 ARG A CA 1
ATOM 821 C C . ARG A 1 100 ? 6.504 -11.969 -13.414 1 97.31 100 ARG A C 1
ATOM 823 O O . ARG A 1 100 ? 7.527 -12.352 -12.844 1 97.31 100 ARG A O 1
ATOM 830 N N . ASN A 1 101 ? 5.598 -12.812 -13.773 1 97.06 101 ASN A N 1
ATOM 831 C CA . ASN A 1 101 ? 5.734 -14.266 -13.883 1 97.06 101 ASN A CA 1
ATOM 832 C C . ASN A 1 101 ? 5.734 -14.93 -12.516 1 97.06 101 ASN A C 1
ATOM 834 O O . ASN A 1 101 ? 6.352 -15.984 -12.328 1 97.06 101 ASN A O 1
ATOM 838 N N . TRP A 1 102 ? 5.164 -14.227 -11.586 1 98.25 102 TRP A N 1
ATOM 839 C CA . TRP A 1 102 ? 4.84 -14.898 -10.336 1 98.25 102 TRP A CA 1
ATOM 840 C C . TRP A 1 102 ? 3.566 -15.727 -10.469 1 98.25 102 TRP A C 1
ATOM 842 O O . TRP A 1 102 ? 2.646 -15.344 -11.203 1 98.25 102 TRP A O 1
ATOM 852 N N . LYS A 1 103 ? 3.576 -16.844 -9.766 1 97.75 103 LYS A N 1
ATOM 853 C CA . LYS A 1 103 ? 2.426 -17.75 -9.742 1 97.75 103 LYS A CA 1
ATOM 854 C C . LYS A 1 103 ? 1.937 -17.984 -8.32 1 97.75 103 LYS A C 1
ATOM 856 O O . LYS A 1 103 ? 2.729 -18.312 -7.434 1 97.75 103 LYS A O 1
ATOM 861 N N . PHE A 1 104 ? 0.654 -17.797 -8.172 1 97.94 104 PHE A N 1
ATOM 862 C CA . PHE A 1 104 ? 0.088 -18 -6.844 1 97.94 104 PHE A CA 1
ATOM 863 C C . PHE A 1 104 ? -0.37 -19.453 -6.668 1 97.94 104 PHE A C 1
ATOM 865 O O . PHE A 1 104 ? -1.149 -19.953 -7.477 1 97.94 104 PHE A O 1
ATOM 872 N N . HIS A 1 105 ? 0.226 -20.062 -5.664 1 96.88 105 HIS A N 1
ATOM 873 C CA . HIS A 1 105 ? -0.151 -21.438 -5.32 1 96.88 105 HIS A CA 1
ATOM 874 C C . HIS A 1 105 ? -1.369 -21.453 -4.402 1 96.88 105 HIS A C 1
ATOM 876 O O . HIS A 1 105 ? -1.3 -21 -3.26 1 96.88 105 HIS A O 1
ATOM 882 N N . LYS A 1 106 ? -2.488 -22.047 -4.82 1 93.75 106 LYS A N 1
ATOM 883 C CA . LYS A 1 106 ? -3.791 -21.953 -4.168 1 93.75 106 LYS A CA 1
ATOM 884 C C . LYS A 1 106 ? -3.783 -22.656 -2.814 1 93.75 106 LYS A C 1
ATOM 886 O O . LYS A 1 106 ? -4.438 -22.203 -1.871 1 93.75 106 LYS A O 1
ATOM 891 N N . VAL A 1 107 ? -3.039 -23.656 -2.701 1 90.88 107 VAL A N 1
ATOM 892 C CA . VAL A 1 107 ? -3.047 -24.438 -1.476 1 90.88 107 VAL A CA 1
ATOM 893 C C . VAL A 1 107 ? -2.1 -23.812 -0.452 1 90.88 107 VAL A C 1
ATOM 895 O O . VAL A 1 107 ? -2.488 -23.578 0.692 1 90.88 107 VAL A O 1
ATOM 898 N N . TYR A 1 108 ? -0.848 -23.453 -0.921 1 92.31 108 TYR A N 1
ATOM 899 C CA . TYR A 1 108 ? 0.126 -22.844 -0.02 1 92.31 108 TYR A CA 1
ATOM 900 C C . TYR A 1 108 ? -0.217 -21.375 0.251 1 92.31 108 TYR A C 1
ATOM 902 O O . TYR A 1 108 ? 0.24 -20.797 1.24 1 92.31 108 TYR A O 1
ATOM 910 N N . ARG A 1 109 ? -0.995 -20.844 -0.59 1 94.06 109 ARG A N 1
ATOM 911 C CA . ARG A 1 109 ? -1.298 -19.422 -0.537 1 94.06 109 ARG A CA 1
ATOM 912 C C . ARG A 1 109 ? -0.02 -18.594 -0.534 1 94.06 109 ARG A C 1
ATOM 914 O O . ARG A 1 109 ? 0.135 -17.688 0.287 1 94.06 109 ARG A O 1
ATOM 921 N N . ILE A 1 110 ? 0.862 -19.031 -1.396 1 96.5 110 ILE A N 1
ATOM 922 C CA . ILE A 1 110 ? 2.176 -18.406 -1.514 1 96.5 110 ILE A CA 1
ATOM 923 C C . ILE A 1 110 ? 2.492 -18.141 -2.984 1 96.5 110 ILE A C 1
ATOM 925 O O . ILE A 1 110 ? 2.094 -18.906 -3.859 1 96.5 110 ILE A O 1
ATOM 929 N N . TRP A 1 111 ? 3.186 -17.016 -3.184 1 98.06 111 TRP A N 1
ATOM 930 C CA . TRP A 1 111 ? 3.652 -16.672 -4.527 1 98.06 111 TRP A CA 1
ATOM 931 C C . TRP A 1 111 ? 4.988 -17.344 -4.82 1 98.06 111 TRP A C 1
ATOM 933 O O . TRP A 1 111 ? 5.922 -17.266 -4.023 1 98.06 111 TRP A O 1
ATOM 943 N N . PHE A 1 112 ? 5.051 -17.969 -6.082 1 98.38 112 PHE A N 1
ATOM 944 C CA . PHE A 1 112 ? 6.254 -18.641 -6.559 1 98.38 112 PHE A CA 1
ATOM 945 C C . PHE A 1 112 ? 6.703 -18.047 -7.895 1 98.38 112 PHE A C 1
ATOM 947 O O . PHE A 1 112 ? 5.875 -17.625 -8.703 1 98.38 112 PHE A O 1
ATOM 954 N N . GLN A 1 113 ? 7.977 -18.031 -8.086 1 98.5 113 GLN A N 1
ATOM 955 C CA . GLN A 1 113 ? 8.539 -17.688 -9.383 1 98.5 113 GLN A CA 1
ATOM 956 C C . GLN A 1 113 ? 9.711 -18.609 -9.734 1 98.5 113 GLN A C 1
ATOM 958 O O . GLN A 1 113 ? 10.625 -18.797 -8.93 1 98.5 113 GLN A O 1
ATOM 963 N N . ARG A 1 114 ? 9.594 -19.141 -10.82 1 98.25 114 ARG A N 1
ATOM 964 C CA . ARG A 1 114 ? 10.625 -20.078 -11.242 1 98.25 114 ARG A CA 1
ATOM 965 C C . ARG A 1 114 ? 11.953 -19.359 -11.484 1 98.25 114 ARG A C 1
ATOM 967 O O . ARG A 1 114 ? 11.984 -18.281 -12.07 1 98.25 114 ARG A O 1
ATOM 974 N N . ILE A 1 115 ? 12.969 -20.016 -10.984 1 97.5 115 ILE A N 1
ATOM 975 C CA . ILE A 1 115 ? 14.344 -19.578 -11.211 1 97.5 115 ILE A CA 1
ATOM 976 C C . ILE A 1 115 ? 14.969 -20.391 -12.336 1 97.5 115 ILE A C 1
ATOM 978 O O . ILE A 1 115 ? 15.172 -21.594 -12.203 1 97.5 115 ILE A O 1
ATOM 982 N N . GLY A 1 116 ? 15.297 -19.734 -13.43 1 96.56 116 GLY A N 1
ATOM 983 C CA . GLY A 1 116 ? 15.914 -20.453 -14.531 1 96.56 116 GLY A CA 1
ATOM 984 C C . GLY A 1 116 ? 14.945 -21.359 -15.273 1 96.56 116 GLY A C 1
ATOM 985 O O . GLY A 1 116 ? 13.742 -21.109 -15.266 1 96.56 116 GLY A O 1
ATOM 986 N N . GLU A 1 117 ? 15.516 -22.359 -15.969 1 96.62 117 GLU A N 1
ATOM 987 C CA . GLU A 1 117 ? 14.695 -23.266 -16.766 1 96.62 117 GLU A CA 1
ATOM 988 C C . GLU A 1 117 ? 14.211 -24.453 -15.945 1 96.62 117 GLU A C 1
ATOM 990 O O . GLU A 1 117 ? 14.914 -24.906 -15.047 1 96.62 117 GLU A O 1
ATOM 995 N N . ALA A 1 118 ? 13.023 -24.844 -16.297 1 96.31 118 ALA A N 1
ATOM 996 C CA . ALA A 1 118 ? 12.484 -26.047 -15.656 1 96.31 118 ALA A CA 1
ATOM 997 C C . ALA A 1 118 ? 13.219 -27.297 -16.125 1 96.31 118 ALA A C 1
ATOM 999 O O . ALA A 1 118 ? 13.594 -27.391 -17.297 1 96.31 118 ALA A O 1
ATOM 1000 N N . SER A 1 119 ? 13.438 -28.172 -15.211 1 97.19 119 SER A N 1
ATOM 1001 C CA . SER A 1 119 ? 14 -29.469 -15.594 1 97.19 119 SER A CA 1
ATOM 1002 C C . SER A 1 119 ? 12.969 -30.312 -16.344 1 97.19 119 SER A C 1
ATOM 1004 O O . SER A 1 119 ? 13.312 -31.016 -17.297 1 97.19 119 SER A O 1
ATOM 1006 N N . ILE A 1 120 ? 11.805 -30.312 -15.852 1 96.25 120 ILE A N 1
ATOM 1007 C CA . ILE A 1 120 ? 10.664 -30.984 -16.484 1 96.25 120 ILE A CA 1
ATOM 1008 C C . ILE A 1 120 ? 9.484 -30.016 -16.562 1 96.25 120 ILE A C 1
ATOM 1010 O O . ILE A 1 120 ? 9.203 -29.281 -15.602 1 96.25 120 ILE A O 1
ATOM 1014 N N . SER A 1 121 ? 8.906 -29.922 -17.734 1 95.44 121 SER A N 1
ATOM 1015 C CA . SER A 1 121 ? 7.719 -29.094 -17.906 1 95.44 121 SER A CA 1
ATOM 1016 C C . SER A 1 121 ? 6.688 -29.766 -18.797 1 95.44 121 SER A C 1
ATOM 1018 O O . SER A 1 121 ? 7.012 -30.188 -19.922 1 95.44 121 SER A O 1
ATOM 1020 N N . ASN A 1 122 ? 5.422 -29.938 -18.328 1 95.19 122 ASN A N 1
ATOM 1021 C CA . ASN A 1 122 ? 4.297 -30.422 -19.125 1 95.19 122 ASN A CA 1
ATOM 1022 C C . ASN A 1 122 ? 2.992 -29.75 -18.703 1 95.19 122 ASN A C 1
ATOM 1024 O O . ASN A 1 122 ? 3.008 -28.734 -18 1 95.19 122 ASN A O 1
ATOM 1028 N N . THR A 1 123 ? 1.86 -30.234 -19.141 1 94.94 123 THR A N 1
ATOM 1029 C CA . THR A 1 123 ? 0.579 -29.578 -18.922 1 94.94 123 THR A CA 1
ATOM 1030 C C . THR A 1 123 ? 0.117 -29.766 -17.469 1 94.94 123 THR A C 1
ATOM 1032 O O . THR A 1 123 ? -0.761 -29.047 -17 1 94.94 123 THR A O 1
ATOM 1035 N N . GLU A 1 124 ? 0.727 -30.703 -16.781 1 95.06 124 GLU A N 1
ATOM 1036 C CA . GLU A 1 124 ? 0.25 -31.047 -15.445 1 95.06 124 GLU A CA 1
ATOM 1037 C C . GLU A 1 124 ? 1.128 -30.422 -14.367 1 95.06 124 GLU A C 1
ATOM 1039 O O . GLU A 1 124 ? 0.632 -30.016 -13.312 1 95.06 124 GLU A O 1
ATOM 1044 N N . PHE A 1 125 ? 2.428 -30.484 -14.664 1 95.12 125 PHE A N 1
ATOM 1045 C CA . PHE A 1 125 ? 3.303 -29.953 -13.625 1 95.12 125 PHE A CA 1
ATOM 1046 C C . PHE A 1 125 ? 4.605 -29.438 -14.227 1 95.12 125 PHE A C 1
ATOM 1048 O O . PHE A 1 125 ? 4.898 -29.688 -15.391 1 95.12 125 PHE A O 1
ATOM 1055 N N . GLU A 1 126 ? 5.289 -28.625 -13.453 1 97.06 126 GLU A N 1
ATOM 1056 C CA . GLU A 1 126 ? 6.621 -28.094 -13.75 1 97.06 126 GLU A CA 1
ATOM 1057 C C . GLU A 1 126 ? 7.574 -28.328 -12.586 1 97.06 126 GLU A C 1
ATOM 1059 O O . GLU A 1 126 ? 7.219 -28.094 -11.43 1 97.06 126 GLU A O 1
ATOM 1064 N N . ARG A 1 127 ? 8.727 -28.922 -12.922 1 96.75 127 ARG A N 1
ATOM 1065 C CA . ARG A 1 127 ? 9.75 -29.141 -11.906 1 96.75 127 ARG A CA 1
ATOM 1066 C C . ARG A 1 127 ? 10.953 -28.25 -12.141 1 96.75 127 ARG A C 1
ATOM 1068 O O . ARG A 1 127 ? 11.461 -28.156 -13.258 1 96.75 127 ARG A O 1
ATOM 1075 N N . GLY A 1 128 ? 11.359 -27.531 -11.141 1 97.69 128 GLY A N 1
ATOM 1076 C CA . GLY A 1 128 ? 12.492 -26.625 -11.211 1 97.69 128 GLY A CA 1
ATOM 1077 C C . GLY A 1 128 ? 12.773 -25.922 -9.898 1 97.69 128 GLY A C 1
ATOM 1078 O O . GLY A 1 128 ? 12.25 -26.312 -8.852 1 97.69 128 GLY A O 1
ATOM 1079 N N . ASN A 1 129 ? 13.734 -24.969 -9.938 1 98.38 129 ASN A N 1
ATOM 1080 C CA . ASN A 1 129 ? 14.016 -24.109 -8.789 1 98.38 129 ASN A CA 1
ATOM 1081 C C . ASN A 1 129 ? 13.117 -22.875 -8.781 1 98.38 129 ASN A C 1
ATOM 1083 O O . ASN A 1 129 ? 12.875 -22.281 -9.828 1 98.38 129 ASN A O 1
ATOM 1087 N N . TYR A 1 130 ? 12.594 -22.656 -7.574 1 98.5 130 TYR A N 1
ATOM 1088 C CA . TYR A 1 130 ? 11.664 -21.531 -7.438 1 98.5 130 TYR A CA 1
ATOM 1089 C C . TYR A 1 130 ? 12.086 -20.609 -6.293 1 98.5 130 TYR A C 1
ATOM 1091 O O . TYR A 1 130 ? 12.539 -21.094 -5.246 1 98.5 130 TYR A O 1
ATOM 1099 N N . ARG A 1 131 ? 11.938 -19.391 -6.531 1 98.62 131 ARG A N 1
ATOM 1100 C CA . ARG A 1 131 ? 11.859 -18.469 -5.395 1 98.62 131 ARG A CA 1
ATOM 1101 C C . ARG A 1 131 ? 10.414 -18.266 -4.957 1 98.62 131 ARG A C 1
ATOM 1103 O O . ARG A 1 131 ? 9.492 -18.422 -5.754 1 98.62 131 ARG A O 1
ATOM 1110 N N . TYR A 1 132 ? 10.227 -18.031 -3.678 1 98.25 132 TYR A N 1
ATOM 1111 C CA . TYR A 1 132 ? 8.883 -17.812 -3.154 1 98.25 132 TYR A CA 1
ATOM 1112 C C . TYR A 1 132 ? 8.906 -16.812 -2 1 98.25 132 TYR A C 1
ATOM 1114 O O . TYR A 1 132 ? 9.953 -16.594 -1.383 1 98.25 132 TYR A O 1
ATOM 1122 N N . TRP A 1 133 ? 7.766 -16.188 -1.808 1 96 133 TRP A N 1
ATOM 1123 C CA . TRP A 1 133 ? 7.66 -15.211 -0.724 1 96 133 TRP A CA 1
ATOM 1124 C C . TRP A 1 133 ? 7.074 -15.852 0.528 1 96 133 TRP A C 1
ATOM 1126 O O . TRP A 1 133 ? 5.895 -16.203 0.558 1 96 133 TRP A O 1
ATOM 1136 N N . ASN A 1 134 ? 7.891 -15.922 1.48 1 92.06 134 ASN A N 1
ATOM 1137 C CA . ASN A 1 134 ? 7.445 -16.359 2.797 1 92.06 134 ASN A CA 1
ATOM 1138 C C . ASN A 1 134 ? 6.793 -15.227 3.58 1 92.06 134 ASN A C 1
ATOM 1140 O O . ASN A 1 134 ? 7.488 -14.414 4.191 1 92.06 134 ASN A O 1
ATOM 1144 N N . TYR A 1 135 ? 5.445 -15.203 3.598 1 88.12 135 TYR A N 1
ATOM 1145 C CA . TYR A 1 135 ? 4.75 -14.07 4.195 1 88.12 135 TYR A CA 1
ATOM 1146 C C . TYR A 1 135 ? 4.785 -14.141 5.715 1 88.12 135 TYR A C 1
ATOM 1148 O O . TYR A 1 135 ? 4.516 -13.156 6.398 1 88.12 135 TYR A O 1
ATOM 1156 N N . ARG A 1 136 ? 5.137 -15.305 6.266 1 83.62 136 ARG A N 1
ATOM 1157 C CA . ARG A 1 136 ? 5.25 -15.461 7.715 1 83.62 136 ARG A CA 1
ATOM 1158 C C . ARG A 1 136 ? 6.531 -14.812 8.234 1 83.62 136 ARG A C 1
ATOM 1160 O O . ARG A 1 136 ? 6.523 -14.164 9.281 1 83.62 136 ARG A O 1
ATOM 1167 N N . GLU A 1 137 ? 7.535 -14.984 7.465 1 84.62 137 GLU A N 1
ATOM 1168 C CA . GLU A 1 137 ? 8.828 -14.43 7.859 1 84.62 137 GLU A CA 1
ATOM 1169 C C . GLU A 1 137 ? 9.156 -13.172 7.059 1 84.62 137 GLU A C 1
ATOM 1171 O O . GLU A 1 137 ? 10.18 -12.531 7.293 1 84.62 137 GLU A O 1
ATOM 1176 N N . TRP A 1 138 ? 8.289 -12.828 6.168 1 86.25 138 TRP A N 1
ATOM 1177 C CA . TRP A 1 138 ? 8.375 -11.641 5.324 1 86.25 138 TRP A CA 1
ATOM 1178 C C . TRP A 1 138 ? 9.734 -11.57 4.629 1 86.25 138 TRP A C 1
ATOM 1180 O O . TRP A 1 138 ? 10.414 -10.547 4.695 1 86.25 138 TRP A O 1
ATOM 1190 N N . LYS A 1 139 ? 10.055 -12.57 3.992 1 90.5 139 LYS A N 1
ATOM 1191 C CA . LYS A 1 139 ? 11.312 -12.648 3.25 1 90.5 139 LYS A CA 1
ATOM 1192 C C . LYS A 1 139 ? 11.188 -13.602 2.062 1 90.5 139 LYS A C 1
ATOM 1194 O O . LYS A 1 139 ? 10.289 -14.445 2.025 1 90.5 139 LYS A O 1
ATOM 1199 N N . GLU A 1 140 ? 12.07 -13.414 1.132 1 95.19 140 GLU A N 1
ATOM 1200 C CA . GLU A 1 140 ? 12.148 -14.305 -0.02 1 95.19 140 GLU A CA 1
ATOM 1201 C C . GLU A 1 140 ? 12.938 -15.57 0.315 1 95.19 140 GLU A C 1
ATOM 1203 O O . GLU A 1 140 ? 13.969 -15.508 0.98 1 95.19 140 GLU A O 1
ATOM 1208 N N . GLU A 1 141 ? 12.445 -16.672 -0.094 1 97.81 141 GLU A N 1
ATOM 1209 C CA . GLU A 1 141 ? 13.125 -17.969 0.069 1 97.81 141 GLU A CA 1
ATOM 1210 C C . GLU A 1 141 ? 13.156 -18.734 -1.246 1 97.81 141 GLU A C 1
ATOM 1212 O O . GLU A 1 141 ? 12.531 -18.344 -2.227 1 97.81 141 GLU A O 1
ATOM 1217 N N . VAL A 1 142 ? 14.031 -19.828 -1.232 1 98 142 VAL A N 1
ATOM 1218 C CA . VAL A 1 142 ? 14.203 -20.625 -2.443 1 98 142 VAL A CA 1
ATOM 1219 C C . VAL A 1 142 ? 13.852 -22.078 -2.156 1 98 142 VAL A C 1
ATOM 1221 O O . VAL A 1 142 ? 14.188 -22.609 -1.092 1 98 142 VAL A O 1
ATOM 1224 N N . LYS A 1 143 ? 13.172 -22.672 -3.092 1 97.5 143 LYS A N 1
ATOM 1225 C CA . LYS A 1 143 ? 12.906 -24.109 -3.105 1 97.5 143 LYS A CA 1
ATOM 1226 C C . LYS A 1 143 ? 13.57 -24.766 -4.309 1 97.5 143 LYS A C 1
ATOM 1228 O O . LYS A 1 143 ? 13.32 -24.391 -5.453 1 97.5 143 LYS A O 1
ATOM 1233 N N . TYR A 1 144 ? 14.414 -25.734 -4.047 1 96.88 144 TYR A N 1
ATOM 1234 C CA . TYR A 1 144 ? 15.125 -26.422 -5.117 1 96.88 144 TYR A CA 1
ATOM 1235 C C . TYR A 1 144 ? 14.375 -27.672 -5.562 1 96.88 144 TYR A C 1
ATOM 1237 O O . TYR A 1 144 ? 13.82 -28.406 -4.734 1 96.88 144 TYR A O 1
ATOM 1245 N N . ASN A 1 145 ? 14.438 -27.891 -6.816 1 97 145 ASN A N 1
ATOM 1246 C CA . ASN A 1 145 ? 13.836 -29.078 -7.418 1 97 145 ASN A CA 1
ATOM 1247 C C . ASN A 1 145 ? 12.383 -29.25 -6.984 1 97 145 ASN A C 1
ATOM 1249 O O . ASN A 1 145 ? 11.969 -30.344 -6.613 1 97 145 ASN A O 1
ATOM 1253 N N . PHE A 1 146 ? 11.711 -28.188 -6.969 1 97 146 PHE A N 1
ATOM 1254 C CA . PHE A 1 146 ? 10.312 -28.125 -6.566 1 97 146 PHE A CA 1
ATOM 1255 C C . PHE A 1 146 ? 9.398 -28.469 -7.738 1 97 146 PHE A C 1
ATOM 1257 O O . PHE A 1 146 ? 9.656 -28.047 -8.867 1 97 146 PHE A O 1
ATOM 1264 N N . THR A 1 147 ? 8.383 -29.234 -7.473 1 96.5 147 THR A N 1
ATOM 1265 C CA . THR A 1 147 ? 7.363 -29.562 -8.469 1 96.5 147 THR A CA 1
ATOM 1266 C C . THR A 1 147 ? 6.133 -28.672 -8.289 1 96.5 147 THR A C 1
ATOM 1268 O O . THR A 1 147 ? 5.438 -28.766 -7.277 1 96.5 147 THR A O 1
ATOM 1271 N N . PHE A 1 148 ? 5.859 -27.875 -9.25 1 96.88 148 PHE A N 1
ATOM 1272 C CA . PHE A 1 148 ? 4.684 -27.016 -9.258 1 96.88 148 PHE A CA 1
ATOM 1273 C C . PHE A 1 148 ? 3.566 -27.625 -10.086 1 96.88 148 PHE A C 1
ATOM 1275 O O . PHE A 1 148 ? 3.668 -27.703 -11.312 1 96.88 148 PHE A O 1
ATOM 1282 N N . VAL A 1 149 ? 2.568 -28.078 -9.391 1 94.94 149 VAL A N 1
ATOM 1283 C CA . VAL A 1 149 ? 1.417 -28.656 -10.07 1 94.94 149 VAL A CA 1
ATOM 1284 C C . VAL A 1 149 ? 0.547 -27.547 -10.656 1 94.94 149 VAL A C 1
ATOM 1286 O O . VAL A 1 149 ? 0.078 -26.672 -9.93 1 94.94 149 VAL A O 1
ATOM 1289 N N . ILE A 1 150 ? 0.259 -27.641 -11.961 1 95.5 150 ILE A N 1
ATOM 1290 C CA . ILE A 1 150 ? -0.357 -26.531 -12.695 1 95.5 150 ILE A CA 1
ATOM 1291 C C . ILE A 1 150 ? -1.793 -26.328 -12.211 1 95.5 150 ILE A C 1
ATOM 1293 O O . ILE A 1 150 ? -2.277 -25.203 -12.148 1 95.5 150 ILE A O 1
ATOM 1297 N N . SER A 1 151 ? -2.471 -27.344 -11.844 1 94.5 151 SER A N 1
ATOM 1298 C CA . SER A 1 151 ? -3.859 -27.25 -11.406 1 94.5 151 SER A CA 1
ATOM 1299 C C . SER A 1 151 ? -3.967 -26.5 -10.078 1 94.5 151 SER A C 1
ATOM 1301 O O . SER A 1 151 ? -5.047 -26.047 -9.703 1 94.5 151 SER A O 1
ATOM 1303 N N . LEU A 1 152 ? -2.928 -26.422 -9.344 1 94.06 152 LEU A N 1
ATOM 1304 C CA . LEU A 1 152 ? -2.912 -25.75 -8.047 1 94.06 152 LEU A CA 1
ATOM 1305 C C . LEU A 1 152 ? -2.531 -24.281 -8.211 1 94.06 152 LEU A C 1
ATOM 1307 O O . LEU A 1 152 ? -2.496 -23.531 -7.23 1 94.06 152 LEU A O 1
ATOM 1311 N N . MET A 1 153 ? -2.301 -23.922 -9.391 1 95.62 153 MET A N 1
ATOM 1312 C CA . MET A 1 153 ? -2.016 -22.531 -9.703 1 95.62 153 MET A CA 1
ATOM 1313 C C . MET A 1 153 ? -3.305 -21.719 -9.844 1 95.62 153 MET A C 1
ATOM 1315 O O . MET A 1 153 ? -4.254 -22.172 -10.484 1 95.62 153 MET A O 1
ATOM 1319 N N . GLU A 1 154 ? -3.355 -20.578 -9.18 1 94.06 154 GLU A N 1
ATOM 1320 C CA . GLU A 1 154 ? -4.469 -19.656 -9.422 1 94.06 154 GLU A CA 1
ATOM 1321 C C . GLU A 1 154 ? -4.367 -19.016 -10.805 1 94.06 154 GLU A C 1
ATOM 1323 O O . GLU A 1 154 ? -3.377 -18.359 -11.109 1 94.06 154 GLU A O 1
ATOM 1328 N N . ASN A 1 155 ? -5.363 -19.188 -11.664 1 88.38 155 ASN A N 1
ATOM 1329 C CA . ASN A 1 155 ? -5.25 -18.75 -13.055 1 88.38 155 ASN A CA 1
ATOM 1330 C C . ASN A 1 155 ? -6.383 -17.797 -13.43 1 88.38 155 ASN A C 1
ATOM 1332 O O . ASN A 1 155 ? -6.758 -17.703 -14.602 1 88.38 155 ASN A O 1
ATOM 1336 N N . VAL A 1 156 ? -6.891 -17.109 -12.508 1 88.56 156 VAL A N 1
ATOM 1337 C CA . VAL A 1 156 ? -7.918 -16.125 -12.812 1 88.56 156 VAL A CA 1
ATOM 1338 C C . VAL A 1 156 ? -7.316 -15 -13.648 1 88.56 156 VAL A C 1
ATOM 1340 O O . VAL A 1 156 ? -6.207 -14.539 -13.375 1 88.56 156 VAL A O 1
ATOM 1343 N N . ASP A 1 157 ? -8.008 -14.695 -14.734 1 86.56 157 ASP A N 1
ATOM 1344 C CA . ASP A 1 157 ? -7.609 -13.555 -15.555 1 86.56 157 ASP A CA 1
ATOM 1345 C C . ASP A 1 157 ? -8.023 -12.234 -14.906 1 86.56 157 ASP A C 1
ATOM 1347 O O . ASP A 1 157 ? -9.211 -11.93 -14.805 1 86.56 157 ASP A O 1
ATOM 1351 N N . LEU A 1 158 ? -7.059 -11.422 -14.547 1 84.31 158 LEU A N 1
ATOM 1352 C CA . LEU A 1 158 ? -7.324 -10.211 -13.781 1 84.31 158 LEU A CA 1
ATOM 1353 C C . LEU A 1 158 ? -7.328 -8.984 -14.695 1 84.31 158 LEU A C 1
ATOM 1355 O O . LEU A 1 158 ? -7.586 -7.871 -14.242 1 84.31 158 LEU A O 1
ATOM 1359 N N . ASN A 1 159 ? -7.008 -9.062 -15.922 1 76.81 159 ASN A N 1
ATOM 1360 C CA . ASN A 1 159 ? -6.934 -7.93 -16.844 1 76.81 159 ASN A CA 1
ATOM 1361 C C . ASN A 1 159 ? -8.25 -7.16 -16.875 1 76.81 159 ASN A C 1
ATOM 1363 O O . ASN A 1 159 ? -8.258 -5.945 -17.094 1 76.81 159 ASN A O 1
ATOM 1367 N N . GLY A 1 160 ? -9.352 -7.832 -16.609 1 68.62 160 GLY A N 1
ATOM 1368 C CA . GLY A 1 160 ? -10.633 -7.141 -16.625 1 68.62 160 GLY A CA 1
ATOM 1369 C C . GLY A 1 160 ? -11.148 -6.828 -15.234 1 68.62 160 GLY A C 1
ATOM 1370 O O . GLY A 1 160 ? -12.305 -6.426 -15.07 1 68.62 160 GLY A O 1
ATOM 1371 N N . TRP A 1 161 ? -10.281 -7.02 -14.25 1 67.5 161 TRP A N 1
ATOM 1372 C CA . TRP A 1 161 ? -10.68 -6.797 -12.867 1 67.5 161 TRP A CA 1
ATOM 1373 C C . TRP A 1 161 ? -10.125 -5.473 -12.344 1 67.5 161 TRP A C 1
ATOM 1375 O O . TRP A 1 161 ? -9.031 -5.059 -12.727 1 67.5 161 TRP A O 1
ATOM 1385 N N . PRO A 1 162 ? -10.758 -4.77 -11.266 1 57.53 162 PRO A N 1
ATOM 1386 C CA . PRO A 1 162 ? -12.141 -5.055 -10.898 1 57.53 162 PRO A CA 1
ATOM 1387 C C . PRO A 1 162 ? -13.148 -4.492 -11.898 1 57.53 162 PRO A C 1
ATOM 1389 O O . PRO A 1 162 ? -12.852 -3.514 -12.586 1 57.53 162 PRO A O 1
ATOM 1392 N N . VAL A 1 163 ? -14.031 -5.348 -12.336 1 43.81 163 VAL A N 1
ATOM 1393 C CA . VAL A 1 163 ? -15.141 -4.859 -13.141 1 43.81 163 VAL A CA 1
ATOM 1394 C C . VAL A 1 163 ? -15.938 -3.818 -12.352 1 43.81 163 VAL A C 1
ATOM 1396 O O . VAL A 1 163 ? -16.328 -4.066 -11.211 1 43.81 163 VAL A O 1
ATOM 1399 N N . CYS A 1 164 ? -15.461 -2.631 -12.445 1 41.91 164 CYS A N 1
ATOM 1400 C CA . CYS A 1 164 ? -16.375 -1.635 -11.875 1 41.91 164 CYS A CA 1
ATOM 1401 C C . CYS A 1 164 ? -17.719 -1.651 -12.594 1 41.91 164 CYS A C 1
ATOM 1403 O O . CYS A 1 164 ? -17.781 -1.956 -13.789 1 41.91 164 CYS A O 1
ATOM 1405 N N . MET B 1 1 ? 3.377 52.156 20.734 1 34.16 1 MET B N 1
ATOM 1406 C CA . MET B 1 1 ? 2.252 51.438 21.297 1 34.16 1 MET B CA 1
ATOM 1407 C C . MET B 1 1 ? 1.266 51.031 20.203 1 34.16 1 MET B C 1
ATOM 1409 O O . MET B 1 1 ? 0.429 50.156 20.422 1 34.16 1 MET B O 1
ATOM 1413 N N . PHE B 1 2 ? 1.067 51.875 19.172 1 47.97 2 PHE B N 1
ATOM 1414 C CA . PHE B 1 2 ? 0.157 51.688 18.047 1 47.97 2 PHE B CA 1
ATOM 1415 C C . PHE B 1 2 ? 0.58 50.5 17.188 1 47.97 2 PHE B C 1
ATOM 1417 O O . PHE B 1 2 ? -0.215 49.969 16.406 1 47.97 2 PHE B O 1
ATOM 1424 N N . SER B 1 3 ? 1.885 50.219 17.203 1 49.94 3 SER B N 1
ATOM 1425 C CA . SER B 1 3 ? 2.434 49.344 16.172 1 49.94 3 SER B CA 1
ATOM 1426 C C . SER B 1 3 ? 2.119 47.875 16.469 1 49.94 3 SER B C 1
ATOM 1428 O O . SER B 1 3 ? 1.965 47.062 15.555 1 49.94 3 SER B O 1
ATOM 1430 N N . ARG B 1 4 ? 1.977 47.531 17.703 1 51.88 4 ARG B N 1
ATOM 1431 C CA . ARG B 1 4 ? 1.654 46.125 18.047 1 51.88 4 ARG B CA 1
ATOM 1432 C C . ARG B 1 4 ? 0.193 45.812 17.75 1 51.88 4 ARG B C 1
ATOM 1434 O O . ARG B 1 4 ? -0.139 44.719 17.359 1 51.88 4 ARG B O 1
ATOM 1441 N N . GLU B 1 5 ? -0.705 46.75 17.922 1 49.22 5 GLU B N 1
ATOM 1442 C CA . GLU B 1 5 ? -2.129 46.531 17.656 1 49.22 5 GLU B CA 1
ATOM 1443 C C . GLU B 1 5 ? -2.404 46.375 16.172 1 49.22 5 GLU B C 1
ATOM 1445 O O . GLU B 1 5 ? -3.252 45.594 15.773 1 49.22 5 GLU B O 1
ATOM 1450 N N . SER B 1 6 ? -1.786 47.125 15.336 1 51.47 6 SER B N 1
ATOM 1451 C CA . SER B 1 6 ? -1.99 47.031 13.891 1 51.47 6 SER B CA 1
ATOM 1452 C C . SER B 1 6 ? -1.503 45.688 13.359 1 51.47 6 SER B C 1
ATOM 1454 O O . SER B 1 6 ? -2.146 45.062 12.492 1 51.47 6 SER B O 1
ATOM 1456 N N . LYS B 1 7 ? -0.414 45.219 13.875 1 52.69 7 LYS B N 1
ATOM 1457 C CA . LYS B 1 7 ? 0.074 43.906 13.477 1 52.69 7 LYS B CA 1
ATOM 1458 C C . LYS B 1 7 ? -0.89 42.812 13.914 1 52.69 7 LYS B C 1
ATOM 1460 O O . LYS B 1 7 ? -1.027 41.781 13.234 1 52.69 7 LYS B O 1
ATOM 1465 N N . TYR B 1 8 ? -1.615 43 15.039 1 50.38 8 TYR B N 1
ATOM 1466 C CA . TYR B 1 8 ? -2.627 42.062 15.492 1 50.38 8 TYR B CA 1
ATOM 1467 C C . TYR B 1 8 ? -3.83 42.062 14.562 1 50.38 8 TYR B C 1
ATOM 1469 O O . TYR B 1 8 ? -4.363 41 14.234 1 50.38 8 TYR B O 1
ATOM 1477 N N . TYR B 1 9 ? -4.379 43.219 14.164 1 49.84 9 TYR B N 1
ATOM 1478 C CA . TYR B 1 9 ? -5.512 43.281 13.258 1 49.84 9 TYR B CA 1
ATOM 1479 C C . TYR B 1 9 ? -5.145 42.75 11.883 1 49.84 9 TYR B C 1
ATOM 1481 O O . TYR B 1 9 ? -5.941 42.031 11.25 1 49.84 9 TYR B O 1
ATOM 1489 N N . GLU B 1 10 ? -4.043 43 11.391 1 52.31 10 GLU B N 1
ATOM 1490 C CA . GLU B 1 10 ? -3.594 42.469 10.109 1 52.31 10 GLU B CA 1
ATOM 1491 C C . GLU B 1 10 ? -3.391 40.938 10.203 1 52.31 10 GLU B C 1
ATOM 1493 O O . GLU B 1 10 ? -3.729 40.219 9.273 1 52.31 10 GLU B O 1
ATOM 1498 N N . GLU B 1 11 ? -2.895 40.656 11.336 1 52.44 11 GLU B N 1
ATOM 1499 C CA . GLU B 1 11 ? -2.77 39.219 11.547 1 52.44 11 GLU B CA 1
ATOM 1500 C C . GLU B 1 11 ? -4.141 38.531 11.609 1 52.44 11 GLU B C 1
ATOM 1502 O O . GLU B 1 11 ? -4.324 37.438 11.07 1 52.44 11 GLU B O 1
ATOM 1507 N N . LYS B 1 12 ? -5.078 39.125 12.289 1 51.75 12 LYS B N 1
ATOM 1508 C CA . LYS B 1 12 ? -6.445 38.625 12.328 1 51.75 12 LYS B CA 1
ATOM 1509 C C . LYS B 1 12 ? -7.082 38.656 10.938 1 51.75 12 LYS B C 1
ATOM 1511 O O . LYS B 1 12 ? -7.805 37.719 10.562 1 51.75 12 LYS B O 1
ATOM 1516 N N . GLU B 1 13 ? -6.969 39.625 10.25 1 54.03 13 GLU B N 1
ATOM 1517 C CA . GLU B 1 13 ? -7.488 39.656 8.883 1 54.03 13 GLU B CA 1
ATOM 1518 C C . GLU B 1 13 ? -6.805 38.625 7.996 1 54.03 13 GLU B C 1
ATOM 1520 O O . GLU B 1 13 ? -7.457 38 7.176 1 54.03 13 GLU B O 1
ATOM 1525 N N . LEU B 1 14 ? -5.559 38.562 8.109 1 50.84 14 LEU B N 1
ATOM 1526 C CA . LEU B 1 14 ? -4.859 37.531 7.359 1 50.84 14 LEU B CA 1
ATOM 1527 C C . LEU B 1 14 ? -5.344 36.125 7.77 1 50.84 14 LEU B C 1
ATOM 1529 O O . LEU B 1 14 ? -5.52 35.25 6.922 1 50.84 14 LEU B O 1
ATOM 1533 N N . MET B 1 15 ? -5.633 36.094 9.102 1 52.81 15 MET B N 1
ATOM 1534 C CA . MET B 1 15 ? -6.219 34.844 9.562 1 52.81 15 MET B CA 1
ATOM 1535 C C . MET B 1 15 ? -7.594 34.625 8.945 1 52.81 15 MET B C 1
ATOM 1537 O O . MET B 1 15 ? -7.934 33.5 8.547 1 52.81 15 MET B O 1
ATOM 1541 N N . GLN B 1 16 ? -8.375 35.688 8.969 1 53.47 16 GLN B N 1
ATOM 1542 C CA . GLN B 1 16 ? -9.695 35.594 8.352 1 53.47 16 GLN B CA 1
ATOM 1543 C C . GLN B 1 16 ? -9.578 35.312 6.852 1 53.47 16 GLN B C 1
ATOM 1545 O O . GLN B 1 16 ? -10.328 34.531 6.293 1 53.47 16 GLN B O 1
ATOM 1550 N N . MET B 1 17 ? -8.742 35.969 6.238 1 51.06 17 MET B N 1
ATOM 1551 C CA . MET B 1 17 ? -8.539 35.781 4.809 1 51.06 17 MET B CA 1
ATOM 1552 C C . MET B 1 17 ? -7.965 34.406 4.531 1 51.06 17 MET B C 1
ATOM 1554 O O . MET B 1 17 ? -8.375 33.719 3.582 1 51.06 17 MET B O 1
ATOM 1558 N N . ALA B 1 18 ? -6.961 34.125 5.273 1 48.16 18 ALA B N 1
ATOM 1559 C CA . ALA B 1 18 ? -6.426 32.781 5.086 1 48.16 18 ALA B CA 1
ATOM 1560 C C . ALA B 1 18 ? -7.504 31.719 5.301 1 48.16 18 ALA B C 1
ATOM 1562 O O . ALA B 1 18 ? -7.59 30.75 4.551 1 48.16 18 ALA B O 1
ATOM 1563 N N . LYS B 1 19 ? -8.32 32 6.309 1 48.12 19 LYS B N 1
ATOM 1564 C CA . LYS B 1 19 ? -9.484 31.141 6.473 1 48.12 19 LYS B CA 1
ATOM 1565 C C . LYS B 1 19 ? -10.414 31.234 5.266 1 48.12 19 LYS B C 1
ATOM 1567 O O . LYS B 1 19 ? -11.016 30.25 4.863 1 48.12 19 LYS B O 1
ATOM 1572 N N . CYS B 1 20 ? -10.648 32.406 4.711 1 48.78 20 CYS B N 1
ATOM 1573 C CA . CYS B 1 20 ? -11.484 32.594 3.525 1 48.78 20 CYS B CA 1
ATOM 1574 C C . CYS B 1 20 ? -10.82 31.969 2.297 1 48.78 20 CYS B C 1
ATOM 1576 O O . CYS B 1 20 ? -11.5 31.375 1.459 1 48.78 20 CYS B O 1
ATOM 1578 N N . LEU B 1 21 ? -9.625 32.312 2.008 1 42.62 21 LEU B N 1
ATOM 1579 C CA . LEU B 1 21 ? -8.938 31.734 0.853 1 42.62 21 LEU B CA 1
ATOM 1580 C C . LEU B 1 21 ? -8.852 30.219 0.969 1 42.62 21 LEU B C 1
ATOM 1582 O O . LEU B 1 21 ? -8.938 29.5 -0.036 1 42.62 21 LEU B O 1
ATOM 1586 N N . GLU B 1 22 ? -8.648 29.828 2.137 1 41.56 22 GLU B N 1
ATOM 1587 C CA . GLU B 1 22 ? -8.836 28.391 2.305 1 41.56 22 GLU B CA 1
ATOM 1588 C C . GLU B 1 22 ? -10.195 27.938 1.783 1 41.56 22 GLU B C 1
ATOM 1590 O O . GLU B 1 22 ? -10.336 26.844 1.251 1 41.56 22 GLU B O 1
ATOM 1595 N N . SER B 1 23 ? -11.164 28.781 1.905 1 39.38 23 SER B N 1
ATOM 1596 C CA . SER B 1 23 ? -12.477 28.5 1.326 1 39.38 23 SER B CA 1
ATOM 1597 C C . SER B 1 23 ? -12.43 28.547 -0.198 1 39.38 23 SER B C 1
ATOM 1599 O O . SER B 1 23 ? -13.234 27.906 -0.87 1 39.38 23 SER B O 1
ATOM 1601 N N . ALA B 1 24 ? -11.812 29.609 -0.75 1 38.56 24 ALA B N 1
ATOM 1602 C CA . ALA B 1 24 ? -11.852 29.781 -2.199 1 38.56 24 ALA B CA 1
ATOM 1603 C C . ALA B 1 24 ? -11.164 28.609 -2.904 1 38.56 24 ALA B C 1
ATOM 1605 O O . ALA B 1 24 ? -11.094 28.578 -4.133 1 38.56 24 ALA B O 1
ATOM 1606 N N . PHE B 1 25 ? -10.141 28.078 -2.416 1 35.56 25 PHE B N 1
ATOM 1607 C CA . PHE B 1 25 ? -9.711 26.938 -3.215 1 35.56 25 PHE B CA 1
ATOM 1608 C C . PHE B 1 25 ? -10.914 26.109 -3.658 1 35.56 25 PHE B C 1
ATOM 1610 O O . PHE B 1 25 ? -11.984 26.188 -3.051 1 35.56 25 PHE B O 1
ATOM 1617 N N . ALA B 1 26 ? -10.789 25.109 -4.707 1 36.06 26 ALA B N 1
ATOM 1618 C CA . ALA B 1 26 ? -11.836 24.328 -5.355 1 36.06 26 ALA B CA 1
ATOM 1619 C C . ALA B 1 26 ? -12.82 23.766 -4.332 1 36.06 26 ALA B C 1
ATOM 1621 O O . ALA B 1 26 ? -12.414 23.266 -3.279 1 36.06 26 ALA B O 1
ATOM 1622 N N . THR B 1 27 ? -14.055 24.344 -4.34 1 32.5 27 THR B N 1
ATOM 1623 C CA . THR B 1 27 ? -15.25 24.031 -3.574 1 32.5 27 THR B CA 1
ATOM 1624 C C . THR B 1 27 ? -15.273 22.562 -3.184 1 32.5 27 THR B C 1
ATOM 1626 O O . THR B 1 27 ? -15.445 21.688 -4.039 1 32.5 27 THR B O 1
ATOM 1629 N N . PRO B 1 28 ? -14.422 22.109 -2.332 1 32.91 28 PRO B N 1
ATOM 1630 C CA . PRO B 1 28 ? -14.883 20.766 -1.969 1 32.91 28 PRO B CA 1
ATOM 1631 C C . PRO B 1 28 ? -16.344 20.734 -1.554 1 32.91 28 PRO B C 1
ATOM 1633 O O . PRO B 1 28 ? -16.906 21.75 -1.138 1 32.91 28 PRO B O 1
ATOM 1636 N N . PRO B 1 29 ? -17.297 19.938 -1.982 1 31.22 29 PRO B N 1
ATOM 1637 C CA . PRO B 1 29 ? -18.672 19.922 -1.497 1 31.22 29 PRO B CA 1
ATOM 1638 C C . PRO B 1 29 ? -18.781 20.297 -0.021 1 31.22 29 PRO B C 1
ATOM 1640 O O . PRO B 1 29 ? -17.828 20.109 0.74 1 31.22 29 PRO B O 1
ATOM 1643 N N . LYS B 1 30 ? -19.672 21.281 0.371 1 30.94 30 LYS B N 1
ATOM 1644 C CA . LYS B 1 30 ? -20.109 21.828 1.647 1 30.94 30 LYS B CA 1
ATOM 1645 C C . LYS B 1 30 ? -20.188 20.75 2.723 1 30.94 30 LYS B C 1
ATOM 1647 O O . LYS B 1 30 ? -20.578 19.609 2.441 1 30.94 30 LYS B O 1
ATOM 1652 N N . PRO B 1 31 ? -19.609 21.016 4.004 1 31.33 31 PRO B N 1
ATOM 1653 C CA . PRO B 1 31 ? -19.828 20.141 5.164 1 31.33 31 PRO B CA 1
ATOM 1654 C C . PRO B 1 31 ? -21.297 19.969 5.496 1 31.33 31 PRO B C 1
ATOM 1656 O O . PRO B 1 31 ? -22.016 20.953 5.695 1 31.33 31 PRO B O 1
ATOM 1659 N N . ALA B 1 32 ? -22.188 19.188 4.805 1 30.06 32 ALA B N 1
ATOM 1660 C CA . ALA B 1 32 ? -23.562 19.016 5.254 1 30.06 32 ALA B CA 1
ATOM 1661 C C . ALA B 1 32 ? -23.656 19.031 6.777 1 30.06 32 ALA B C 1
ATOM 1663 O O . ALA B 1 32 ? -22.672 18.734 7.465 1 30.06 32 ALA B O 1
ATOM 1664 N N . ASP B 1 33 ? -24.656 19.625 7.535 1 30 33 ASP B N 1
ATOM 1665 C CA . ASP B 1 33 ? -25.219 19.719 8.883 1 30 33 ASP B CA 1
ATOM 1666 C C . ASP B 1 33 ? -24.891 18.469 9.703 1 30 33 ASP B C 1
ATOM 1668 O O . ASP B 1 33 ? -24.828 17.359 9.164 1 30 33 ASP B O 1
ATOM 1672 N N . SER B 1 34 ? -24.266 18.562 10.984 1 31.58 34 SER B N 1
ATOM 1673 C CA . SER B 1 34 ? -23.781 17.781 12.109 1 31.58 34 SER B CA 1
ATOM 1674 C C . SER B 1 34 ? -24.812 16.75 12.57 1 31.58 34 SER B C 1
ATOM 1676 O O . SER B 1 34 ? -25.062 16.609 13.773 1 31.58 34 SER B O 1
ATOM 1678 N N . GLU B 1 35 ? -26.062 16.672 12.164 1 32.44 35 GLU B N 1
ATOM 1679 C CA . GLU B 1 35 ? -26.812 15.586 12.781 1 32.44 35 GLU B CA 1
ATOM 1680 C C . GLU B 1 35 ? -25.906 14.383 13.039 1 32.44 35 GLU B C 1
ATOM 1682 O O . GLU B 1 35 ? -25 14.109 12.266 1 32.44 35 GLU B O 1
ATOM 1687 N N . ARG B 1 36 ? -25.75 13.922 14.391 1 32.19 36 ARG B N 1
ATOM 1688 C CA . ARG B 1 36 ? -25.109 12.711 14.867 1 32.19 36 ARG B CA 1
ATOM 1689 C C . ARG B 1 36 ? -25.109 11.625 13.789 1 32.19 36 ARG B C 1
ATOM 1691 O O . ARG B 1 36 ? -26.109 10.906 13.641 1 32.19 36 ARG B O 1
ATOM 1698 N N . LEU B 1 37 ? -25.078 11.992 12.711 1 31.39 37 LEU B N 1
ATOM 1699 C CA . LEU B 1 37 ? -25.188 11.039 11.617 1 31.39 37 LEU B CA 1
ATOM 1700 C C . LEU B 1 37 ? -24.469 9.742 11.945 1 31.39 37 LEU B C 1
ATOM 1702 O O . LEU B 1 37 ? -23.297 9.758 12.344 1 31.39 37 LEU B O 1
ATOM 1706 N N . LYS B 1 38 ? -25.141 8.844 12.57 1 34.12 38 LYS B N 1
ATOM 1707 C CA . LYS B 1 38 ? -24.75 7.438 12.586 1 34.12 38 LYS B CA 1
ATOM 1708 C C . LYS B 1 38 ? -23.781 7.125 11.453 1 34.12 38 LYS B C 1
ATOM 1710 O O . LYS B 1 38 ? -24.172 7.117 10.281 1 34.12 38 LYS B O 1
ATOM 1715 N N . PHE B 1 39 ? -22.688 7.859 11.352 1 34.81 39 PHE B N 1
ATOM 1716 C CA . PHE B 1 39 ? -21.641 7.492 10.414 1 34.81 39 PHE B CA 1
ATOM 1717 C C . PHE B 1 39 ? -21.703 6.008 10.086 1 34.81 39 PHE B C 1
ATOM 1719 O O . PHE B 1 39 ? -21.281 5.168 10.891 1 34.81 39 PHE B O 1
ATOM 1726 N N . SER B 1 40 ? -22.656 5.641 9.617 1 37.03 40 SER B N 1
ATOM 1727 C CA . SER B 1 40 ? -22.781 4.332 8.984 1 37.03 40 SER B CA 1
ATOM 1728 C C . SER B 1 40 ? -21.484 3.943 8.266 1 37.03 40 SER B C 1
ATOM 1730 O O . SER B 1 40 ? -20.938 4.734 7.508 1 37.03 40 SER B O 1
ATOM 1732 N N . GLN B 1 41 ? -20.547 3.381 8.969 1 42.91 41 GLN B N 1
ATOM 1733 C CA . GLN B 1 41 ? -19.375 2.707 8.445 1 42.91 41 GLN B CA 1
ATOM 1734 C C . GLN B 1 41 ? -19.547 2.33 6.98 1 42.91 41 GLN B C 1
ATOM 1736 O O . GLN B 1 41 ? -20.453 1.561 6.641 1 42.91 41 GLN B O 1
ATOM 1741 N N . LEU B 1 42 ? -19.484 3.311 6.105 1 47.09 42 LEU B N 1
ATOM 1742 C CA . LEU B 1 42 ? -19.562 2.895 4.711 1 47.09 42 LEU B CA 1
ATOM 1743 C C . LEU B 1 42 ? -18.719 1.651 4.465 1 47.09 42 LEU B C 1
ATOM 1745 O O . LEU B 1 42 ? -17.562 1.587 4.891 1 47.09 42 LEU B O 1
ATOM 1749 N N . PRO B 1 43 ? -19.328 0.642 4.305 1 54.31 43 PRO B N 1
ATOM 1750 C CA . PRO B 1 43 ? -18.562 -0.57 3.992 1 54.31 43 PRO B CA 1
ATOM 1751 C C . PRO B 1 43 ? -17.453 -0.32 2.986 1 54.31 43 PRO B C 1
ATOM 1753 O O . PRO B 1 43 ? -17.578 0.545 2.115 1 54.31 43 PRO B O 1
ATOM 1756 N N . ARG B 1 44 ? -16.25 -0.496 3.451 1 62.06 44 ARG B N 1
ATOM 1757 C CA . ARG B 1 44 ? -15.148 -0.451 2.486 1 62.06 44 ARG B CA 1
ATOM 1758 C C . ARG B 1 44 ? -15.523 -1.186 1.202 1 62.06 44 ARG B C 1
ATOM 1760 O O . ARG B 1 44 ? -16.219 -2.205 1.243 1 62.06 44 ARG B O 1
ATOM 1767 N N . LEU B 1 45 ? -15.281 -0.463 0.125 1 63.22 45 LEU B N 1
ATOM 1768 C CA . LEU B 1 45 ? -15.477 -1.157 -1.143 1 63.22 45 LEU B CA 1
ATOM 1769 C C . LEU B 1 45 ? -14.812 -2.527 -1.122 1 63.22 45 LEU B C 1
ATOM 1771 O O . LEU B 1 45 ? -13.648 -2.65 -0.734 1 63.22 45 LEU B O 1
ATOM 1775 N N . GLN B 1 46 ? -15.641 -3.459 -1.026 1 71.94 46 GLN B N 1
ATOM 1776 C CA . GLN B 1 46 ? -15.156 -4.832 -1.101 1 71.94 46 GLN B CA 1
ATOM 1777 C C . GLN B 1 46 ? -15.234 -5.367 -2.527 1 71.94 46 GLN B C 1
ATOM 1779 O O . GLN B 1 46 ? -16.266 -5.223 -3.195 1 71.94 46 GLN B O 1
ATOM 1784 N N . TYR B 1 47 ? -14.086 -5.688 -3.039 1 76.62 47 TYR B N 1
ATOM 1785 C CA . TYR B 1 47 ? -14.016 -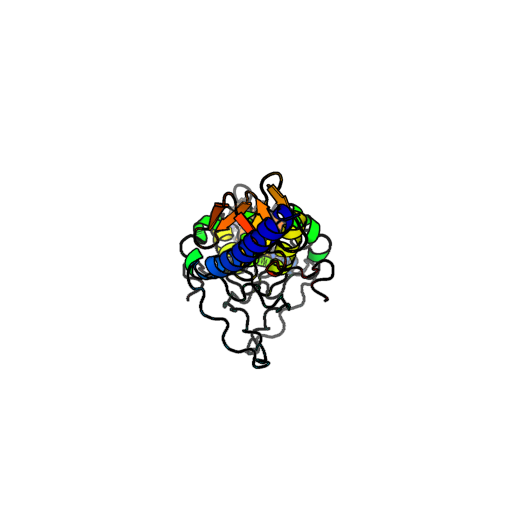6.301 -4.363 1 76.62 47 TYR B CA 1
ATOM 1786 C C . TYR B 1 47 ? -14.047 -7.82 -4.262 1 76.62 47 TYR B C 1
ATOM 1788 O O . TYR B 1 47 ? -13.547 -8.391 -3.291 1 76.62 47 TYR B O 1
ATOM 1796 N N . GLU B 1 48 ? -14.719 -8.359 -5.254 1 78.62 48 GLU B N 1
ATOM 1797 C CA . GLU B 1 48 ? -14.688 -9.82 -5.328 1 78.62 48 GLU B CA 1
ATOM 1798 C C . GLU B 1 48 ? -13.312 -10.32 -5.773 1 78.62 48 GLU B C 1
ATOM 1800 O O . GLU B 1 48 ? -12.742 -9.805 -6.742 1 78.62 48 GLU B O 1
ATOM 1805 N N . THR B 1 49 ? -12.758 -11.078 -4.91 1 85.31 49 THR B N 1
ATOM 1806 C CA . THR B 1 49 ? -11.469 -11.688 -5.234 1 85.31 49 THR B CA 1
ATOM 1807 C C . THR B 1 49 ? -11.594 -13.211 -5.289 1 85.31 49 THR B C 1
ATOM 1809 O O . THR B 1 49 ? -12.547 -13.781 -4.762 1 85.31 49 THR B O 1
ATOM 1812 N N . PRO B 1 50 ? -10.719 -13.805 -6.082 1 86.38 50 PRO B N 1
ATOM 1813 C CA . PRO B 1 50 ? -10.727 -15.273 -6.102 1 86.38 50 PRO B CA 1
ATOM 1814 C C . PRO B 1 50 ? -10.82 -15.875 -4.703 1 86.38 50 PRO B C 1
ATOM 1816 O O . PRO B 1 50 ? -10.242 -15.336 -3.754 1 86.38 50 PRO B O 1
ATOM 1819 N N . ALA B 1 51 ? -11.484 -16.969 -4.625 1 85.25 51 ALA B N 1
ATOM 1820 C CA . ALA B 1 51 ? -11.805 -17.609 -3.348 1 85.25 51 ALA B CA 1
ATOM 1821 C C . ALA B 1 51 ? -10.539 -18.031 -2.615 1 85.25 51 ALA B C 1
ATOM 1823 O O . ALA B 1 51 ? -10.492 -18.031 -1.384 1 85.25 51 ALA B O 1
ATOM 1824 N N . GLU B 1 52 ? -9.539 -18.312 -3.35 1 89.06 52 GLU B N 1
ATOM 1825 C CA . GLU B 1 52 ? -8.336 -18.891 -2.768 1 89.06 52 GLU B CA 1
ATOM 1826 C C . GLU B 1 52 ? -7.402 -17.812 -2.225 1 89.06 52 GLU B C 1
ATOM 1828 O O . GLU B 1 52 ? -6.445 -18.125 -1.509 1 89.06 52 GLU B O 1
ATOM 1833 N N . TRP B 1 53 ? -7.797 -16.562 -2.502 1 91.81 53 TRP B N 1
ATOM 1834 C CA . TRP B 1 53 ? -6.945 -15.484 -2.027 1 91.81 53 TRP B CA 1
ATOM 1835 C C . TRP B 1 53 ? -7.117 -15.273 -0.526 1 91.81 53 TRP B C 1
ATOM 1837 O O . TRP B 1 53 ? -8.148 -15.633 0.044 1 91.81 53 TRP B O 1
ATOM 1847 N N . PRO B 1 54 ? -6.039 -14.727 0.036 1 87.31 54 PRO B N 1
ATOM 1848 C CA . PRO B 1 54 ? -6.215 -14.359 1.442 1 87.31 54 PRO B CA 1
ATOM 1849 C C . PRO B 1 54 ? -7.402 -13.43 1.666 1 87.31 54 PRO B C 1
ATOM 1851 O O . PRO B 1 54 ? -7.57 -12.445 0.936 1 87.31 54 PRO B O 1
ATOM 1854 N N . LYS B 1 55 ? -8.195 -13.75 2.664 1 80.88 55 LYS B N 1
ATOM 1855 C CA . LYS B 1 55 ? -9.391 -12.961 2.951 1 80.88 55 LYS B CA 1
ATOM 1856 C C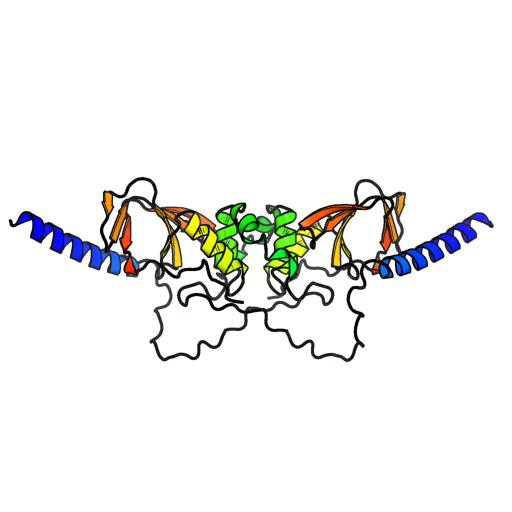 . LYS B 1 55 ? -9.203 -12.109 4.199 1 80.88 55 LYS B C 1
ATOM 1858 O O . LYS B 1 55 ? -10.039 -11.258 4.508 1 80.88 55 LYS B O 1
ATOM 1863 N N . SER B 1 56 ? -8.141 -12.359 4.875 1 77.88 56 SER B N 1
ATOM 1864 C CA . SER B 1 56 ? -7.762 -11.578 6.047 1 77.88 56 SER B CA 1
ATOM 1865 C C . SER B 1 56 ? -6.25 -11.43 6.145 1 77.88 56 SER B C 1
ATOM 1867 O O . SER B 1 56 ? -5.504 -12.289 5.676 1 77.88 56 SER B O 1
ATOM 1869 N N . PRO B 1 57 ? -5.879 -10.258 6.598 1 76.19 57 PRO B N 1
ATOM 1870 C CA . PRO B 1 57 ? -4.43 -10.117 6.77 1 76.19 57 PRO B CA 1
ATOM 1871 C C . PRO B 1 57 ? -3.846 -11.156 7.715 1 76.19 57 PRO B C 1
ATOM 1873 O O . PRO B 1 57 ? -4.516 -11.586 8.656 1 76.19 57 PRO B O 1
ATOM 1876 N N . PRO B 1 58 ? -2.592 -11.562 7.25 1 73.56 58 PRO B N 1
ATOM 1877 C CA . PRO B 1 58 ? -1.938 -12.477 8.188 1 73.56 58 PRO B CA 1
ATOM 1878 C C . PRO B 1 58 ? -1.708 -11.836 9.562 1 73.56 58 PRO B C 1
ATOM 1880 O O . PRO B 1 58 ? -1.357 -10.656 9.648 1 73.56 58 PRO B O 1
ATOM 1883 N N . HIS B 1 59 ? -1.96 -12.523 10.508 1 63.5 59 HIS B N 1
ATOM 1884 C CA . HIS B 1 59 ? -1.961 -12.023 11.875 1 63.5 59 HIS B CA 1
ATOM 1885 C C . HIS B 1 59 ? -0.543 -11.75 12.367 1 63.5 59 HIS B C 1
ATOM 1887 O O . HIS B 1 59 ? -0.341 -10.938 13.273 1 63.5 59 HIS B O 1
ATOM 1893 N N . PHE B 1 60 ? 0.514 -12.414 11.672 1 57.28 60 PHE B N 1
ATOM 1894 C CA . PHE B 1 60 ? 1.846 -12.375 12.266 1 57.28 60 PHE B CA 1
ATOM 1895 C C . PHE B 1 60 ? 2.588 -11.109 11.852 1 57.28 60 PHE B C 1
ATOM 1897 O O . PHE B 1 60 ? 3.67 -10.82 12.375 1 57.28 60 PHE B O 1
ATOM 1904 N N . LEU B 1 61 ? 2.344 -10.617 10.656 1 56.16 61 LEU B N 1
ATOM 1905 C CA . LEU B 1 61 ? 3.152 -9.594 10.008 1 56.16 61 LEU B CA 1
ATOM 1906 C C . LEU B 1 61 ? 3.332 -8.383 10.922 1 56.16 61 LEU B C 1
ATOM 1908 O O . LEU B 1 61 ? 4.113 -7.477 10.617 1 56.16 61 LEU B O 1
ATOM 1912 N N . LEU B 1 62 ? 2.676 -8.383 12.102 1 56.69 62 LEU B N 1
ATOM 1913 C CA . LEU B 1 62 ? 2.439 -7.195 12.914 1 56.69 62 LEU B CA 1
ATOM 1914 C C . LEU B 1 62 ? 3.707 -6.781 13.656 1 56.69 62 LEU B C 1
ATOM 1916 O O . LEU B 1 62 ? 3.961 -5.59 13.844 1 56.69 62 LEU B O 1
ATOM 1920 N N . PRO B 1 63 ? 4.652 -7.727 13.844 1 55.44 63 PRO B N 1
ATOM 1921 C CA . PRO B 1 63 ? 5.598 -7.309 14.883 1 55.44 63 PRO B CA 1
ATOM 1922 C C . PRO B 1 63 ? 6.41 -6.078 14.484 1 55.44 63 PRO B C 1
ATOM 1924 O O . PRO B 1 63 ? 6.742 -5.25 15.328 1 55.44 63 PRO B O 1
ATOM 1927 N N . ASP B 1 64 ? 6.668 -5.82 13.102 1 77.38 64 ASP B N 1
ATOM 1928 C CA . ASP B 1 64 ? 7.457 -4.605 12.906 1 77.38 64 ASP B CA 1
ATOM 1929 C C . ASP B 1 64 ? 6.848 -3.73 11.812 1 77.38 64 ASP B C 1
ATOM 1931 O O . ASP B 1 64 ? 7.574 -3.135 11.016 1 77.38 64 ASP B O 1
ATOM 1935 N N . ILE B 1 65 ? 5.551 -3.666 11.859 1 79.75 65 ILE B N 1
ATOM 1936 C CA . ILE B 1 65 ? 4.832 -2.941 10.82 1 79.75 65 ILE B CA 1
ATOM 1937 C C . ILE B 1 65 ? 5.301 -1.489 10.781 1 79.75 65 ILE B C 1
ATOM 1939 O O . ILE B 1 65 ? 5.41 -0.893 9.703 1 79.75 65 ILE B O 1
ATOM 1943 N N . ALA B 1 66 ? 5.641 -0.942 11.961 1 83.75 66 ALA B N 1
ATOM 1944 C CA . ALA B 1 66 ? 6.148 0.425 12.023 1 83.75 66 ALA B CA 1
ATOM 1945 C C . ALA B 1 66 ? 7.477 0.551 11.281 1 83.75 66 ALA B C 1
ATOM 1947 O O . ALA B 1 66 ? 7.703 1.527 10.562 1 83.75 66 ALA B O 1
ATOM 1948 N N . LYS B 1 67 ? 8.273 -0.406 11.469 1 86.25 67 LYS B N 1
ATOM 1949 C CA . LYS B 1 67 ? 9.555 -0.418 10.773 1 86.25 67 LYS B CA 1
ATOM 1950 C C . LYS B 1 67 ? 9.359 -0.535 9.266 1 86.25 67 LYS B C 1
ATOM 1952 O O . LYS B 1 67 ? 10.055 0.129 8.492 1 86.25 67 LYS B O 1
ATOM 1957 N N . PHE B 1 68 ? 8.5 -1.344 8.898 1 84.38 68 PHE B N 1
ATOM 1958 C CA . PHE B 1 68 ? 8.195 -1.502 7.48 1 84.38 68 PHE B CA 1
ATOM 1959 C C . PHE B 1 68 ? 7.773 -0.172 6.863 1 84.38 68 PHE B C 1
ATOM 1961 O O . PHE B 1 68 ? 8.32 0.244 5.84 1 84.38 68 PHE B O 1
ATOM 1968 N N . TYR B 1 69 ? 6.895 0.475 7.488 1 90.81 69 TYR B N 1
ATOM 1969 C CA . TYR B 1 69 ? 6.363 1.722 6.949 1 90.81 69 TYR B CA 1
ATOM 1970 C C . TYR B 1 69 ? 7.414 2.822 6.977 1 90.81 69 TYR B C 1
ATOM 1972 O O . TYR B 1 69 ? 7.41 3.715 6.125 1 90.81 69 TYR B O 1
ATOM 1980 N N . SER B 1 70 ? 8.328 2.762 7.934 1 93.06 70 SER B N 1
ATOM 1981 C CA . SER B 1 70 ? 9.391 3.756 7.992 1 93.06 70 SER B CA 1
ATOM 1982 C C . SER B 1 70 ? 10.281 3.686 6.754 1 93.06 70 SER B C 1
ATOM 1984 O O . SER B 1 70 ? 10.953 4.66 6.414 1 93.06 70 SER B O 1
ATOM 1986 N N . GLY B 1 71 ? 10.203 2.572 6.047 1 91.31 71 GLY B N 1
ATOM 1987 C CA . GLY B 1 71 ? 11.039 2.402 4.871 1 91.31 71 GLY B CA 1
ATOM 1988 C C . GLY B 1 71 ? 10.344 2.781 3.578 1 91.31 71 GLY B C 1
ATOM 1989 O O . GLY B 1 71 ? 10.969 2.854 2.521 1 91.31 71 GLY B O 1
ATOM 1990 N N . LEU B 1 72 ? 9.125 3.119 3.604 1 91.75 72 LEU B N 1
ATOM 1991 C CA . LEU B 1 72 ? 8.359 3.438 2.404 1 91.75 72 LEU B CA 1
ATOM 1992 C C . LEU B 1 72 ? 8.633 4.867 1.947 1 91.75 72 LEU B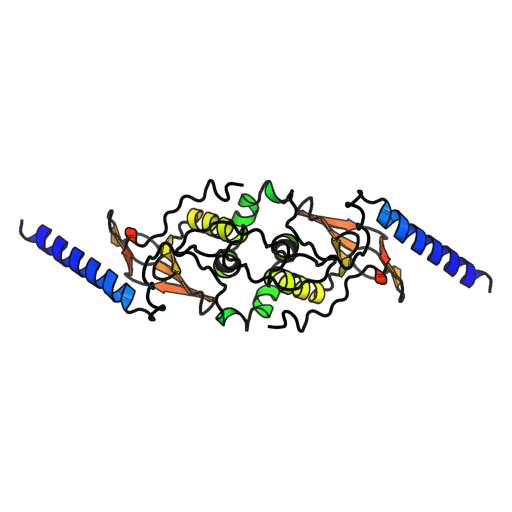 C 1
ATOM 1994 O O . LEU B 1 72 ? 8.922 5.738 2.768 1 91.75 72 LEU B O 1
ATOM 1998 N N . THR B 1 73 ? 8.523 5.07 0.678 1 93.12 73 THR B N 1
ATOM 1999 C CA . THR B 1 73 ? 8.594 6.426 0.142 1 93.12 73 THR B CA 1
ATOM 2000 C C . THR B 1 73 ? 7.359 7.23 0.526 1 93.12 73 THR B C 1
ATOM 2002 O O . THR B 1 73 ? 6.316 6.66 0.851 1 93.12 73 THR B O 1
ATOM 2005 N N . GLU B 1 74 ? 7.5 8.523 0.472 1 95.75 74 GLU B N 1
ATOM 2006 C CA . GLU B 1 74 ? 6.355 9.383 0.768 1 95.75 74 GLU B CA 1
ATOM 2007 C C . GLU B 1 74 ? 5.199 9.117 -0.191 1 95.75 74 GLU B C 1
ATOM 2009 O O . GLU B 1 74 ? 4.039 9.094 0.22 1 95.75 74 GLU B O 1
ATOM 2014 N N . GLU B 1 75 ? 5.559 8.922 -1.431 1 91.56 75 GLU B N 1
ATOM 2015 C CA . GLU B 1 75 ? 4.531 8.641 -2.428 1 91.56 75 GLU B CA 1
ATOM 2016 C C . GLU B 1 75 ? 3.719 7.406 -2.047 1 91.56 75 GLU B C 1
ATOM 2018 O O . GLU B 1 75 ? 2.49 7.406 -2.158 1 91.56 75 GLU B O 1
ATOM 2023 N N . LEU B 1 76 ? 4.375 6.418 -1.568 1 90.12 76 LEU B N 1
ATOM 2024 C CA . LEU B 1 76 ? 3.684 5.199 -1.17 1 90.12 76 LEU B CA 1
ATOM 2025 C C . LEU B 1 76 ? 2.842 5.434 0.079 1 90.12 76 LEU B C 1
ATOM 2027 O O . LEU B 1 76 ? 1.755 4.871 0.215 1 90.12 76 LEU B O 1
ATOM 2031 N N . LEU B 1 77 ? 3.396 6.203 0.934 1 95.44 77 LEU B N 1
ATOM 2032 C CA . LEU B 1 77 ? 2.621 6.555 2.119 1 95.44 77 LEU B CA 1
ATOM 2033 C C . LEU B 1 77 ? 1.356 7.316 1.733 1 95.44 77 LEU B C 1
ATOM 2035 O O . LEU B 1 77 ? 0.275 7.035 2.254 1 95.44 77 LEU B O 1
ATOM 2039 N N . PHE B 1 78 ? 1.472 8.25 0.808 1 94.88 78 PHE B N 1
ATOM 2040 C CA . PHE B 1 78 ? 0.304 8.977 0.325 1 94.88 78 PHE B CA 1
ATOM 2041 C C . PHE B 1 78 ? -0.686 8.031 -0.343 1 94.88 78 PHE B C 1
ATOM 2043 O O . PHE B 1 78 ? -1.897 8.156 -0.157 1 94.88 78 PHE B O 1
ATOM 2050 N N . PHE B 1 79 ? -0.151 7.148 -1.062 1 90.19 79 PHE B N 1
ATOM 2051 C CA . PHE B 1 79 ? -1.017 6.176 -1.72 1 90.19 79 PHE B CA 1
ATOM 2052 C C . PHE B 1 79 ? -1.845 5.41 -0.696 1 90.19 79 PHE B C 1
ATOM 2054 O O . PHE B 1 79 ? -3.068 5.328 -0.815 1 90.19 79 PHE B O 1
ATOM 2061 N N . ASP B 1 80 ? -1.196 4.855 0.295 1 90.94 80 ASP B N 1
ATOM 2062 C CA . ASP B 1 80 ? -1.903 4.117 1.335 1 90.94 80 ASP B CA 1
ATOM 2063 C C . ASP B 1 80 ? -2.934 5 2.035 1 90.94 80 ASP B C 1
ATOM 2065 O O . ASP B 1 80 ? -4.062 4.57 2.277 1 90.94 80 ASP B O 1
ATOM 2069 N N . PHE B 1 81 ? -2.59 6.211 2.277 1 94.31 81 PHE B N 1
ATOM 2070 C CA . PHE B 1 81 ? -3.457 7.109 3.031 1 94.31 81 PHE B CA 1
ATOM 2071 C C . PHE B 1 81 ? -4.727 7.418 2.248 1 94.31 81 PHE B C 1
ATOM 2073 O O . PHE B 1 81 ? -5.828 7.363 2.797 1 94.31 81 PHE B O 1
ATOM 2080 N N . TYR B 1 82 ? -4.551 7.652 0.986 1 91 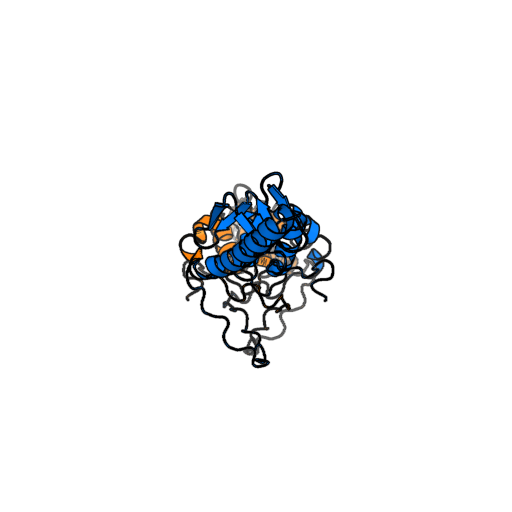82 TYR B N 1
ATOM 2081 C CA . TYR B 1 82 ? -5.695 8.141 0.22 1 91 82 TYR B CA 1
ATOM 2082 C C . TYR B 1 82 ? -6.516 6.977 -0.331 1 91 82 TYR B C 1
ATOM 2084 O O . TYR B 1 82 ? -7.727 7.098 -0.512 1 91 82 TYR B O 1
ATOM 2092 N N . PHE B 1 83 ? -5.879 5.809 -0.513 1 84.81 83 PHE B N 1
ATOM 2093 C CA . PHE B 1 83 ? -6.574 4.785 -1.285 1 84.81 83 PHE B CA 1
ATOM 2094 C C . PHE B 1 83 ? -6.902 3.58 -0.413 1 84.81 83 PHE B C 1
ATOM 2096 O O . PHE B 1 83 ? -7.668 2.703 -0.822 1 84.81 83 PHE B O 1
ATOM 2103 N N . GLN B 1 84 ? -6.336 3.533 0.745 1 85.75 84 GLN B N 1
ATOM 2104 C CA . GLN B 1 84 ? -6.645 2.441 1.664 1 85.75 84 GLN B CA 1
ATOM 2105 C C . GLN B 1 84 ? -7.43 2.945 2.871 1 85.75 84 GLN B C 1
ATOM 2107 O O . GLN B 1 84 ? -7.051 2.689 4.016 1 85.75 84 GLN B O 1
ATOM 2112 N N . GLU B 1 85 ? -8.492 3.578 2.498 1 85.38 85 GLU B N 1
ATOM 2113 C CA . GLU B 1 85 ? -9.312 4.211 3.529 1 85.38 85 GLU B CA 1
ATOM 2114 C C . GLU B 1 85 ? -9.859 3.176 4.512 1 85.38 85 GLU B C 1
ATOM 2116 O O . GLU B 1 85 ? -10.242 2.074 4.113 1 85.38 85 GLU B O 1
ATOM 2121 N N . GLY B 1 86 ? -9.766 3.523 5.703 1 82.69 86 GLY B N 1
ATOM 2122 C CA . GLY B 1 86 ? -10.359 2.693 6.738 1 82.69 86 GLY B CA 1
ATOM 2123 C C . GLY B 1 86 ? -9.562 1.432 7.02 1 82.69 86 GLY B C 1
ATOM 2124 O O . GLY B 1 86 ? -10.094 0.465 7.566 1 82.69 86 GLY B O 1
ATOM 2125 N N . SER B 1 87 ? -8.391 1.4 6.625 1 83.25 87 SER B N 1
ATOM 2126 C CA . SER B 1 87 ? -7.535 0.237 6.832 1 83.25 87 SER B CA 1
ATOM 2127 C C . SER B 1 87 ? -6.375 0.564 7.766 1 83.25 87 SER B C 1
ATOM 2129 O O . SER B 1 87 ? -6.141 1.731 8.086 1 83.25 87 SER B O 1
ATOM 2131 N N . LEU B 1 88 ? -5.75 -0.472 8.234 1 83.81 88 LEU B N 1
ATOM 2132 C CA . LEU B 1 88 ? -4.523 -0.288 9.008 1 83.81 88 LEU B CA 1
ATOM 2133 C C . LEU B 1 88 ? -3.471 0.445 8.188 1 83.81 88 LEU B C 1
ATOM 2135 O O . LEU B 1 88 ? -2.711 1.256 8.719 1 83.81 88 LEU B O 1
ATOM 2139 N N . ALA B 1 89 ? -3.479 0.214 6.914 1 87.25 89 ALA B N 1
ATOM 2140 C CA . ALA B 1 89 ? -2.521 0.868 6.023 1 87.25 89 ALA B CA 1
ATOM 2141 C C . ALA B 1 89 ? -2.686 2.385 6.059 1 87.25 89 ALA B C 1
ATOM 2143 O O . ALA B 1 89 ? -1.698 3.123 6.051 1 87.25 89 ALA B O 1
ATOM 2144 N N . GLN B 1 90 ? -3.9 2.797 6.113 1 90.38 90 GLN B N 1
ATOM 2145 C CA . GLN B 1 90 ? -4.164 4.23 6.191 1 90.38 90 GLN B CA 1
ATOM 2146 C C . GLN B 1 90 ? -3.604 4.82 7.484 1 90.38 90 GLN B C 1
ATOM 2148 O O . GLN B 1 90 ? -2.926 5.852 7.457 1 90.38 90 GLN B O 1
ATOM 2153 N N . ILE B 1 91 ? -3.816 4.125 8.555 1 90.5 91 ILE B N 1
ATOM 2154 C CA . ILE B 1 91 ? -3.389 4.582 9.867 1 90.5 91 ILE B CA 1
ATOM 2155 C C . ILE B 1 91 ? -1.863 4.598 9.938 1 90.5 91 ILE B C 1
ATOM 2157 O O . ILE B 1 91 ? -1.266 5.574 10.398 1 90.5 91 ILE B O 1
ATOM 2161 N N . MET B 1 92 ? -1.283 3.535 9.469 1 90.44 92 MET B N 1
ATOM 2162 C CA . MET B 1 92 ? 0.172 3.426 9.539 1 90.44 92 MET B CA 1
ATOM 2163 C C . MET B 1 92 ? 0.837 4.461 8.641 1 90.44 92 MET B C 1
ATOM 2165 O O . MET B 1 92 ? 1.876 5.023 8.992 1 90.44 92 MET B O 1
ATOM 2169 N N . ALA B 1 93 ? 0.221 4.691 7.488 1 94.56 93 ALA B N 1
ATOM 2170 C CA . ALA B 1 93 ? 0.735 5.719 6.586 1 94.56 93 ALA B CA 1
ATOM 2171 C C . ALA B 1 93 ? 0.68 7.098 7.242 1 94.56 93 ALA B C 1
ATOM 2173 O O . ALA B 1 93 ? 1.666 7.836 7.223 1 94.56 93 ALA B O 1
ATOM 2174 N N . ALA B 1 94 ? -0.425 7.367 7.832 1 96.56 94 ALA B N 1
ATOM 2175 C CA . ALA B 1 94 ? -0.592 8.656 8.492 1 96.56 94 ALA B CA 1
ATOM 2176 C C . ALA B 1 94 ? 0.407 8.82 9.633 1 96.56 94 ALA B C 1
ATOM 2178 O O . ALA B 1 94 ? 1.026 9.875 9.781 1 96.56 94 ALA B O 1
ATOM 2179 N N . ARG B 1 95 ? 0.529 7.824 10.414 1 95 95 ARG B N 1
ATOM 2180 C CA . ARG B 1 95 ? 1.466 7.84 11.539 1 95 95 ARG B CA 1
ATOM 2181 C C . ARG B 1 95 ? 2.885 8.125 11.055 1 95 95 ARG B C 1
ATOM 2183 O O . ARG B 1 95 ? 3.596 8.938 11.656 1 95 95 ARG B O 1
ATOM 2190 N N . THR B 1 96 ? 3.275 7.473 10.023 1 96.25 96 THR B N 1
ATOM 2191 C CA . THR B 1 96 ? 4.625 7.621 9.492 1 96.25 96 THR B CA 1
ATOM 2192 C C . THR B 1 96 ? 4.82 9.016 8.906 1 96.25 96 THR B C 1
ATOM 2194 O O . THR B 1 96 ? 5.871 9.633 9.094 1 96.25 96 THR B O 1
ATOM 2197 N N . LEU B 1 97 ? 3.807 9.492 8.227 1 97.69 97 LEU B N 1
ATOM 2198 C CA . LEU B 1 97 ? 3.871 10.844 7.672 1 97.69 97 LEU B CA 1
ATOM 2199 C C . LEU B 1 97 ? 4.039 11.875 8.781 1 97.69 97 LEU B C 1
ATOM 2201 O O . LEU B 1 97 ? 4.863 12.781 8.672 1 97.69 97 LEU B O 1
ATOM 2205 N N . LYS B 1 98 ? 3.344 11.711 9.812 1 97.12 98 LYS B N 1
ATOM 2206 C CA . LYS B 1 98 ? 3.451 12.625 10.953 1 97.12 98 LYS B CA 1
ATOM 2207 C C . LYS B 1 98 ? 4.844 12.57 11.57 1 97.12 98 LYS B C 1
ATOM 2209 O O . LYS B 1 98 ? 5.414 13.602 11.922 1 97.12 98 LYS B O 1
ATOM 2214 N N . LYS B 1 99 ? 5.402 11.438 11.656 1 96.06 99 LYS B N 1
ATOM 2215 C CA . LYS B 1 99 ? 6.758 11.273 12.172 1 96.06 99 LYS B CA 1
ATOM 2216 C C . LYS B 1 99 ? 7.777 11.984 11.297 1 96.06 99 LYS B C 1
ATOM 2218 O O . LYS B 1 99 ? 8.82 12.43 11.781 1 96.06 99 LYS B O 1
ATOM 2223 N N . ARG B 1 100 ? 7.434 12.141 10.031 1 97.31 100 ARG B N 1
ATOM 2224 C CA . ARG B 1 100 ? 8.312 12.812 9.078 1 97.31 100 ARG B CA 1
ATOM 2225 C C . ARG B 1 100 ? 7.957 14.289 8.953 1 97.31 100 ARG B C 1
ATOM 2227 O O . ARG B 1 100 ? 8.32 14.938 7.965 1 97.31 100 ARG B O 1
ATOM 2234 N N . ASN B 1 101 ? 7.152 14.805 9.812 1 97.06 101 ASN B N 1
ATOM 2235 C CA . ASN B 1 101 ? 6.801 16.219 9.977 1 97.06 101 ASN B CA 1
ATOM 2236 C C . ASN B 1 101 ? 5.848 16.688 8.883 1 97.06 101 ASN B C 1
ATOM 2238 O O . ASN B 1 101 ? 5.863 17.859 8.5 1 97.06 101 ASN B O 1
ATOM 2242 N N . TRP B 1 102 ? 5.16 15.719 8.336 1 98.31 102 TRP B N 1
ATOM 2243 C CA . TRP B 1 102 ? 4.012 16.094 7.512 1 98.31 102 TRP B CA 1
ATOM 2244 C C . TRP B 1 102 ? 2.805 16.422 8.383 1 98.31 102 TRP B C 1
ATOM 2246 O O . TRP B 1 102 ? 2.611 15.828 9.438 1 98.31 102 TRP B O 1
ATOM 2256 N N . LYS B 1 103 ? 2.051 17.406 7.898 1 97.75 103 LYS B N 1
ATOM 2257 C CA . LYS B 1 103 ? 0.835 17.828 8.578 1 97.75 103 LYS B CA 1
ATOM 2258 C C . LYS B 1 103 ? -0.378 17.734 7.66 1 97.75 103 LYS B C 1
ATOM 2260 O O . LYS B 1 103 ? -0.348 18.219 6.531 1 97.75 103 LYS B O 1
ATOM 2265 N N . PHE B 1 104 ? -1.39 17.078 8.188 1 97.94 104 PHE B N 1
ATOM 2266 C CA . PHE B 1 104 ? -2.598 16.938 7.387 1 97.94 104 PHE B CA 1
ATOM 2267 C C . PHE B 1 104 ? -3.553 18.094 7.625 1 97.94 104 PHE B C 1
ATOM 2269 O O . PHE B 1 104 ? -3.914 18.391 8.766 1 97.94 104 PHE B O 1
ATOM 2276 N N . HIS B 1 105 ? -3.834 18.797 6.523 1 96.94 105 HIS B N 1
ATOM 2277 C CA . HIS B 1 105 ? -4.789 19.891 6.57 1 96.94 105 HIS B CA 1
ATOM 2278 C C . HIS B 1 105 ? -6.223 19.391 6.441 1 96.94 105 HIS B C 1
ATOM 2280 O O . HIS B 1 105 ? -6.605 18.859 5.391 1 96.94 105 HIS B O 1
ATOM 2286 N N . LYS B 1 106 ? -7.078 19.594 7.441 1 93.94 106 LYS B N 1
ATOM 2287 C CA . LYS B 1 106 ? -8.391 18.969 7.566 1 93.94 106 LYS B CA 1
ATOM 2288 C C . LYS B 1 106 ? -9.344 19.484 6.488 1 93.94 106 LYS B C 1
ATOM 2290 O O . LYS B 1 106 ? -10.188 18.719 5.988 1 93.94 106 LYS B O 1
ATOM 2295 N N . VAL B 1 107 ? -9.195 20.672 6.113 1 91.12 107 VAL B N 1
ATOM 2296 C CA . VAL B 1 107 ? -10.125 21.266 5.164 1 91.12 107 VAL B CA 1
ATOM 2297 C C . VAL B 1 107 ? -9.711 20.906 3.738 1 91.12 107 VAL B C 1
ATOM 2299 O O . VAL B 1 107 ? -10.523 20.422 2.953 1 91.12 107 VAL B O 1
ATOM 2302 N N . TYR B 1 108 ? -8.359 21.031 3.426 1 92.44 108 TYR B N 1
ATOM 2303 C CA . TYR B 1 108 ? -7.867 20.719 2.092 1 92.44 108 TYR B CA 1
ATOM 2304 C C . TYR B 1 108 ? -7.762 19.203 1.898 1 92.44 108 TYR B C 1
ATOM 2306 O O . TYR B 1 108 ? -7.727 18.719 0.766 1 92.44 108 TYR B O 1
ATOM 2314 N N . ARG B 1 109 ? -7.727 18.531 2.965 1 94.19 109 ARG B N 1
ATOM 2315 C CA . ARG B 1 109 ? -7.488 17.094 2.938 1 94.19 109 ARG B CA 1
ATOM 2316 C C . ARG B 1 109 ? -6.207 16.766 2.178 1 94.19 109 ARG B C 1
ATOM 2318 O O . ARG B 1 109 ? -6.199 15.875 1.318 1 94.19 109 ARG B O 1
ATOM 2325 N N . ILE B 1 110 ? -5.227 17.562 2.488 1 96.56 110 ILE B N 1
ATOM 2326 C CA . ILE B 1 110 ? -3.928 17.453 1.834 1 96.56 110 ILE B CA 1
ATOM 2327 C C . ILE B 1 110 ? -2.816 17.484 2.883 1 96.56 110 ILE B C 1
ATOM 2329 O O . ILE B 1 110 ? -2.943 18.156 3.908 1 96.56 110 ILE B O 1
ATOM 2333 N N . TRP B 1 111 ? -1.77 16.703 2.562 1 98.06 111 TRP B N 1
ATOM 2334 C CA . TRP B 1 111 ? -0.587 16.703 3.416 1 98.06 111 TRP B CA 1
ATOM 2335 C C . TRP B 1 111 ? 0.365 17.828 3.029 1 98.06 111 TRP B C 1
ATOM 2337 O O . TRP B 1 111 ? 0.702 17.984 1.854 1 98.06 111 TRP B O 1
ATOM 2347 N N . PHE B 1 112 ? 0.857 18.578 4.141 1 98.38 112 PHE B N 1
ATOM 2348 C CA . PHE B 1 112 ? 1.807 19.672 3.977 1 98.38 112 PHE B CA 1
ATOM 2349 C C . PHE B 1 112 ? 3.061 19.422 4.805 1 98.38 112 PHE B C 1
ATOM 2351 O O . PHE B 1 112 ? 2.992 18.828 5.883 1 98.38 112 PHE B O 1
ATOM 2358 N N . GLN B 1 113 ? 4.16 19.859 4.289 1 98.5 113 GLN B N 1
ATOM 2359 C CA . GLN B 1 113 ? 5.402 19.891 5.055 1 98.5 113 GLN B CA 1
ATOM 2360 C C . GLN B 1 113 ? 6.164 21.188 4.828 1 98.5 113 GLN B C 1
ATOM 2362 O O . GLN B 1 113 ? 6.391 21.594 3.686 1 98.5 113 GLN B O 1
ATOM 2367 N N . ARG B 1 114 ? 6.449 21.766 5.863 1 98.19 114 ARG B N 1
ATOM 2368 C CA . ARG B 1 114 ? 7.141 23.047 5.773 1 98.19 114 ARG B CA 1
ATOM 2369 C C . ARG B 1 114 ? 8.539 22.875 5.203 1 98.19 114 ARG B C 1
ATOM 2371 O O . ARG B 1 114 ? 9.258 21.938 5.574 1 98.19 114 ARG B O 1
ATOM 2378 N N . ILE B 1 115 ? 8.844 23.781 4.305 1 97.44 115 ILE B N 1
ATOM 2379 C CA . ILE B 1 115 ? 10.18 23.859 3.727 1 97.44 115 ILE B CA 1
ATOM 2380 C C . ILE B 1 115 ? 10.969 24.969 4.43 1 97.44 115 ILE B C 1
ATOM 2382 O O . ILE B 1 115 ? 10.617 26.141 4.336 1 97.44 115 ILE B O 1
ATOM 2386 N N . GLY B 1 116 ? 12.031 24.594 5.113 1 96.44 116 GLY B N 1
ATOM 2387 C CA . GLY B 1 116 ? 12.836 25.594 5.789 1 96.44 116 GLY B CA 1
ATOM 2388 C C . GLY B 1 116 ? 12.156 26.172 7.016 1 96.44 116 GLY B C 1
ATOM 2389 O O . GLY B 1 116 ? 11.297 25.531 7.617 1 96.44 116 GLY B O 1
ATOM 2390 N N . GLU B 1 117 ? 12.602 27.391 7.398 1 96.5 117 GLU B N 1
ATOM 2391 C CA . GLU B 1 117 ? 12.07 28.031 8.602 1 96.5 117 GLU B CA 1
ATOM 2392 C C . GLU B 1 117 ? 10.844 28.875 8.281 1 96.5 117 GLU B C 1
ATOM 2394 O O . GLU B 1 117 ? 10.75 29.453 7.195 1 96.5 117 GLU B O 1
ATOM 2399 N N . ALA B 1 118 ? 9.961 28.859 9.234 1 96.19 118 ALA B N 1
ATOM 2400 C CA . ALA B 1 118 ? 8.789 29.719 9.102 1 96.19 118 ALA B CA 1
ATOM 2401 C C . ALA B 1 118 ? 9.164 31.188 9.234 1 96.19 118 ALA B C 1
ATOM 2403 O O . ALA B 1 118 ? 10.023 31.547 10.039 1 96.19 118 ALA B O 1
ATOM 2404 N N . SER B 1 119 ? 8.539 31.984 8.438 1 97.12 119 SER B N 1
ATOM 2405 C CA . SER B 1 119 ? 8.711 33.406 8.594 1 97.12 119 SER B CA 1
ATOM 2406 C C . SER B 1 119 ? 8.016 33.938 9.852 1 97.12 119 SER B C 1
ATOM 2408 O O . SER B 1 119 ? 8.539 34.812 10.547 1 97.12 119 SER B O 1
ATOM 2410 N N . ILE B 1 120 ? 6.855 33.438 10.047 1 96.19 120 ILE B N 1
ATOM 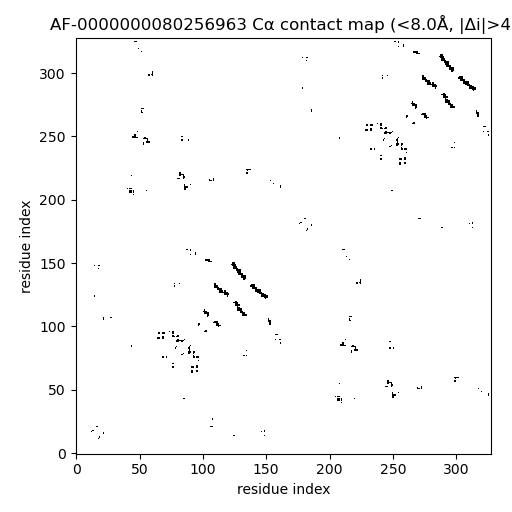2411 C CA . ILE B 1 120 ? 6.07 33.75 11.242 1 96.19 120 ILE B CA 1
ATOM 2412 C C . ILE B 1 120 ? 5.535 32.438 11.836 1 96.19 120 ILE B C 1
ATOM 2414 O O . ILE B 1 120 ? 5.07 31.562 11.109 1 96.19 120 ILE B O 1
ATOM 2418 N N . SER B 1 121 ? 5.746 32.281 13.141 1 95.38 121 SER B N 1
ATOM 2419 C CA . SER B 1 121 ? 5.199 31.125 13.82 1 95.38 121 SER B CA 1
ATOM 2420 C C . SER B 1 121 ? 4.641 31.484 15.188 1 95.38 121 SER B C 1
ATOM 2422 O O . SER B 1 121 ? 5.324 32.125 15.992 1 95.38 121 SER B O 1
ATOM 2424 N N . ASN B 1 122 ? 3.363 31.141 15.469 1 95.25 122 ASN B N 1
ATOM 2425 C CA . ASN B 1 122 ? 2.736 31.281 16.781 1 95.25 122 ASN B CA 1
ATOM 2426 C C . ASN B 1 122 ? 1.754 30.156 17.062 1 95.25 122 ASN B C 1
ATOM 2428 O O . ASN B 1 122 ? 1.753 29.141 16.359 1 95.25 122 ASN B O 1
ATOM 2432 N N . THR B 1 123 ? 0.923 30.25 18.078 1 95 123 THR B N 1
ATOM 2433 C CA . THR B 1 123 ? 0.047 29.172 18.484 1 95 123 THR B CA 1
ATOM 2434 C C . THR B 1 123 ? -1.133 29.031 17.531 1 95 123 THR B C 1
ATOM 2436 O O . THR B 1 123 ? -1.804 27.984 17.516 1 95 123 THR B O 1
ATOM 2439 N N . GLU B 1 124 ? -1.348 30.031 16.734 1 95.19 124 GLU B N 1
ATOM 2440 C CA . GLU B 1 124 ? -2.543 30.047 15.891 1 95.19 124 GLU B CA 1
ATOM 2441 C C . GLU B 1 124 ? -2.211 29.656 14.453 1 95.19 124 GLU B C 1
ATOM 2443 O O . GLU B 1 124 ? -3.002 29 13.781 1 95.19 124 GLU B O 1
ATOM 2448 N N . PHE B 1 125 ? -1.075 30.203 14.016 1 95.19 125 PHE B N 1
ATOM 2449 C CA . PHE B 1 125 ? -0.755 29.906 12.625 1 95.19 125 PHE B CA 1
ATOM 2450 C C . PHE B 1 125 ? 0.75 29.953 12.391 1 95.19 125 PHE B C 1
ATOM 2452 O O . PHE B 1 125 ? 1.502 30.422 13.25 1 95.19 125 PHE B O 1
ATOM 2459 N N . GLU B 1 126 ? 1.159 29.344 11.305 1 97.12 126 GLU B N 1
ATOM 2460 C CA . GLU B 1 126 ? 2.529 29.359 10.797 1 97.12 126 GLU B CA 1
ATOM 2461 C C . GLU B 1 126 ? 2.57 29.781 9.328 1 97.12 126 GLU B C 1
ATOM 2463 O O . GLU B 1 126 ? 1.768 29.328 8.516 1 97.12 126 GLU B O 1
ATOM 2468 N N . ARG B 1 127 ? 3.436 30.781 9.086 1 96.62 127 ARG B N 1
ATOM 2469 C CA . ARG B 1 127 ? 3.617 31.234 7.711 1 96.62 127 ARG B CA 1
ATOM 2470 C C . ARG B 1 127 ? 4.992 30.859 7.18 1 96.62 127 ARG B C 1
ATOM 2472 O O . ARG B 1 127 ? 6.004 31.062 7.852 1 96.62 127 ARG B O 1
ATOM 2479 N N . GLY B 1 128 ? 5.016 30.219 6.039 1 97.62 128 GLY B N 1
ATOM 2480 C CA . GLY B 1 128 ? 6.254 29.781 5.406 1 97.62 128 GLY B CA 1
ATOM 2481 C C . GLY B 1 128 ? 6.027 29.078 4.078 1 97.62 128 GLY B C 1
ATOM 2482 O O . GLY B 1 128 ? 4.938 29.141 3.51 1 97.62 128 GLY B O 1
ATOM 2483 N N . ASN B 1 129 ? 7.133 28.547 3.516 1 98.31 129 ASN B N 1
ATOM 2484 C CA . ASN B 1 129 ? 7.047 27.719 2.312 1 98.31 129 ASN B CA 1
ATOM 2485 C C . ASN B 1 129 ? 6.785 26.25 2.652 1 98.31 129 ASN B C 1
ATOM 2487 O O . ASN B 1 129 ? 7.359 25.719 3.602 1 98.31 129 ASN B O 1
ATOM 2491 N N . TYR B 1 130 ? 5.828 25.719 1.881 1 98.5 130 TYR B N 1
ATOM 2492 C CA . TYR B 1 130 ? 5.434 24.344 2.139 1 98.5 130 TYR B CA 1
ATOM 2493 C C . TYR B 1 130 ? 5.48 23.516 0.861 1 98.5 130 TYR B C 1
ATOM 2495 O O . TYR B 1 130 ? 5.125 24 -0.215 1 98.5 130 TYR B O 1
ATOM 2503 N N . ARG B 1 131 ? 5.922 22.344 1.02 1 98.62 131 ARG B N 1
ATOM 2504 C CA . ARG B 1 131 ? 5.59 21.344 0.012 1 98.62 131 ARG B CA 1
ATOM 2505 C C . ARG B 1 131 ? 4.312 20.594 0.382 1 98.62 131 ARG B C 1
ATOM 2507 O O . ARG B 1 131 ? 3.963 20.5 1.561 1 98.62 131 ARG B O 1
ATOM 2514 N N . TYR B 1 132 ? 3.584 20.188 -0.622 1 98.25 132 TYR B N 1
ATOM 2515 C CA . TYR B 1 132 ? 2.35 19.453 -0.381 1 98.25 132 TYR B CA 1
ATOM 2516 C C . TYR B 1 132 ? 2.115 18.406 -1.47 1 98.25 132 TYR B C 1
ATOM 2518 O O . TYR B 1 132 ? 2.674 18.516 -2.564 1 98.25 132 TYR B O 1
ATOM 2526 N N . TRP B 1 133 ? 1.354 17.391 -1.091 1 96.19 133 TRP B N 1
ATOM 2527 C CA . TRP B 1 133 ? 1.046 16.344 -2.049 1 96.19 133 TRP B CA 1
ATOM 2528 C C . TRP B 1 133 ? -0.293 16.594 -2.73 1 96.19 133 TRP B C 1
ATOM 2530 O O . TRP B 1 133 ? -1.347 16.516 -2.094 1 96.19 133 TRP B O 1
ATOM 2540 N N . ASN B 1 134 ? -0.175 16.844 -3.957 1 92.31 134 ASN B N 1
ATOM 2541 C CA . ASN B 1 134 ? -1.369 16.953 -4.789 1 92.31 134 ASN B CA 1
ATOM 2542 C C . ASN B 1 134 ? -1.88 15.578 -5.223 1 92.31 134 ASN B C 1
ATOM 2544 O O . ASN B 1 134 ? -1.373 15 -6.188 1 92.31 134 ASN B O 1
ATOM 2548 N N . TYR B 1 135 ? -2.93 15.086 -4.527 1 88.44 135 TYR B N 1
ATOM 2549 C CA . TYR B 1 135 ? -3.375 13.719 -4.785 1 88.44 135 TYR B CA 1
ATOM 2550 C C . TYR B 1 135 ? -4.176 13.641 -6.078 1 88.44 135 TYR B C 1
ATOM 2552 O O . TYR B 1 135 ? -4.395 12.555 -6.617 1 88.44 135 TYR B O 1
ATOM 2560 N N . ARG B 1 136 ? -4.621 14.797 -6.617 1 83.75 136 ARG B N 1
ATOM 2561 C CA . ARG B 1 136 ? -5.348 14.82 -7.883 1 83.75 136 ARG B CA 1
ATOM 2562 C C . ARG B 1 136 ? -4.402 14.609 -9.062 1 83.75 136 ARG B C 1
ATOM 2564 O O . ARG B 1 136 ? -4.727 13.891 -10 1 83.75 136 ARG B O 1
ATOM 2571 N N . GLU B 1 137 ? -3.287 15.203 -8.922 1 84.94 137 GLU B N 1
ATOM 2572 C CA . GLU B 1 137 ? -2.297 15.102 -9.984 1 84.94 137 GLU B CA 1
ATOM 2573 C C . GLU B 1 137 ? -1.18 14.133 -9.609 1 84.94 137 GLU B C 1
ATOM 2575 O O . GLU B 1 137 ? -0.278 13.875 -10.406 1 84.94 137 GLU B O 1
ATOM 2580 N N . TRP B 1 138 ? -1.265 13.602 -8.438 1 86.81 138 TRP B N 1
ATOM 2581 C CA . TRP B 1 138 ? -0.333 12.617 -7.895 1 86.81 138 TRP B CA 1
ATOM 2582 C C . TRP B 1 138 ? 1.107 13.094 -8.031 1 86.81 138 TRP B C 1
ATOM 2584 O O . TRP B 1 138 ? 1.961 12.375 -8.555 1 86.81 138 TRP B O 1
ATOM 2594 N N . LYS B 1 139 ? 1.345 14.227 -7.555 1 90.69 139 LYS B N 1
ATOM 2595 C CA . LYS B 1 139 ? 2.68 14.82 -7.586 1 90.69 139 LYS B CA 1
ATOM 2596 C C . LYS B 1 139 ? 2.875 15.789 -6.426 1 90.69 139 LYS B C 1
ATOM 2598 O O . LYS B 1 139 ? 1.901 16.25 -5.828 1 90.69 139 LYS B O 1
ATOM 2603 N N . GLU B 1 140 ? 4.109 16.016 -6.129 1 95.12 140 GLU B N 1
ATOM 2604 C CA . GLU B 1 140 ? 4.465 17 -5.109 1 95.12 140 GLU B CA 1
ATOM 2605 C C . GLU B 1 140 ? 4.445 18.422 -5.676 1 95.12 140 GLU B C 1
ATOM 2607 O O . GLU B 1 140 ? 4.918 18.656 -6.789 1 95.12 140 GLU B O 1
ATOM 2612 N N . GLU B 1 141 ? 3.891 19.328 -4.957 1 97.81 141 GLU B N 1
ATOM 2613 C CA . GLU B 1 141 ? 3.867 20.734 -5.312 1 97.81 141 GLU B CA 1
ATOM 2614 C C . GLU B 1 141 ? 4.316 21.609 -4.148 1 97.81 141 GLU B C 1
ATOM 2616 O O . GLU B 1 141 ? 4.492 21.125 -3.029 1 97.81 141 GLU B O 1
ATOM 2621 N N . VAL B 1 142 ? 4.594 22.922 -4.512 1 97.94 142 VAL B N 1
ATOM 2622 C CA . VAL B 1 142 ? 5.086 23.859 -3.498 1 97.94 142 VAL B CA 1
ATOM 2623 C C . VAL B 1 142 ? 4.152 25.062 -3.402 1 97.94 142 VAL B C 1
ATOM 2625 O O . VAL B 1 142 ? 3.658 25.547 -4.422 1 97.94 142 VAL B O 1
ATOM 2628 N N . LYS B 1 143 ? 3.91 25.469 -2.191 1 97.44 143 LYS B N 1
ATOM 2629 C CA . LYS B 1 143 ? 3.207 26.719 -1.891 1 97.44 143 LYS B CA 1
ATOM 2630 C C . LYS B 1 143 ? 4.117 27.703 -1.158 1 97.44 143 LYS B C 1
ATOM 2632 O O . LYS B 1 143 ? 4.66 27.375 -0.1 1 97.44 143 LYS B O 1
ATOM 2637 N N . TYR B 1 144 ? 4.289 28.859 -1.741 1 96.81 144 TYR B N 1
ATOM 2638 C CA . TYR B 1 144 ? 5.164 29.859 -1.146 1 96.81 144 TYR B CA 1
ATOM 2639 C C . TYR B 1 144 ? 4.375 30.812 -0.246 1 96.81 144 TYR B C 1
ATOM 2641 O O . TYR B 1 144 ? 3.254 31.203 -0.575 1 96.81 144 TYR B O 1
ATOM 2649 N N . ASN B 1 145 ? 5 31.156 0.804 1 97.06 145 ASN B N 1
ATOM 2650 C CA . ASN B 1 145 ? 4.434 32.125 1.749 1 97.06 145 ASN B CA 1
ATOM 2651 C C . ASN B 1 145 ? 3.021 31.719 2.168 1 97.06 145 ASN B C 1
ATOM 2653 O O . ASN B 1 145 ? 2.117 32.562 2.186 1 97.06 145 ASN B O 1
ATOM 2657 N N . PHE B 1 146 ? 2.871 30.5 2.396 1 97 146 PHE B N 1
ATOM 2658 C CA . PHE B 1 146 ? 1.592 29.922 2.785 1 97 146 PHE B CA 1
ATOM 2659 C C . PHE B 1 146 ? 1.382 30.031 4.289 1 97 146 PHE B C 1
ATOM 2661 O O . PHE B 1 146 ? 2.32 29.844 5.07 1 97 146 PHE B O 1
ATOM 2668 N N . THR B 1 147 ? 0.182 30.375 4.684 1 96.56 147 THR B N 1
ATOM 2669 C CA . THR B 1 147 ? -0.191 30.406 6.094 1 96.56 147 THR B CA 1
ATOM 2670 C C . THR B 1 147 ? -0.927 29.141 6.5 1 96.56 147 THR B C 1
ATOM 2672 O O . THR B 1 147 ? -2.029 28.875 6.016 1 96.56 147 THR B O 1
ATOM 2675 N N . PHE B 1 148 ? -0.344 28.391 7.371 1 96.88 148 PHE B N 1
ATOM 2676 C CA . PHE B 1 148 ? -0.952 27.172 7.91 1 96.88 148 PHE B CA 1
ATOM 2677 C C . PHE B 1 148 ? -1.595 27.453 9.266 1 96.88 148 PHE B C 1
ATOM 2679 O O . PHE B 1 148 ? -0.897 27.688 10.25 1 96.88 148 PHE B O 1
ATOM 2686 N N . VAL B 1 149 ? -2.893 27.438 9.242 1 95 149 VAL B N 1
ATOM 2687 C CA . VAL B 1 149 ? -3.631 27.656 10.484 1 95 149 VAL B CA 1
ATOM 2688 C C . VAL B 1 149 ? -3.607 26.391 11.328 1 95 149 VAL B C 1
ATOM 2690 O O . VAL B 1 149 ? -4.043 25.328 10.867 1 95 149 VAL B O 1
ATOM 2693 N N . ILE B 1 150 ? -3.174 26.5 12.586 1 95.44 150 ILE B N 1
ATOM 2694 C CA . ILE B 1 150 ? -2.877 25.344 13.414 1 95.44 150 ILE B CA 1
ATOM 2695 C C . ILE B 1 150 ? -4.168 24.609 13.75 1 95.44 150 ILE B C 1
ATOM 2697 O O . ILE B 1 150 ? -4.184 23.375 13.828 1 95.44 150 ILE B O 1
ATOM 2701 N N . SER B 1 151 ? -5.254 25.266 13.898 1 94.62 151 SER B N 1
ATOM 2702 C CA . SER B 1 151 ? -6.523 24.641 14.25 1 94.62 151 SER B CA 1
ATOM 2703 C C . SER B 1 151 ? -7.043 23.766 13.109 1 94.62 151 SER B C 1
ATOM 2705 O O . SER B 1 151 ? -7.914 22.922 13.312 1 94.62 151 SER B O 1
ATOM 2707 N N . LEU B 1 152 ? -6.594 23.984 11.93 1 94.25 152 LEU B N 1
ATOM 2708 C CA . LEU B 1 152 ? -7.023 23.219 10.758 1 94.25 152 LEU B CA 1
ATOM 2709 C C . LEU B 1 152 ? -6.133 22 10.547 1 94.25 152 LEU B C 1
ATOM 2711 O O . LEU B 1 152 ? -6.359 21.219 9.625 1 94.25 152 LEU B O 1
ATOM 2715 N N . MET B 1 153 ? -5.211 21.859 11.383 1 95.69 153 MET B N 1
ATOM 2716 C CA . MET B 1 153 ? -4.336 20.703 11.352 1 95.69 153 MET B CA 1
ATOM 2717 C C . MET B 1 153 ? -4.98 19.516 12.07 1 95.69 153 MET B C 1
ATOM 2719 O O . MET B 1 153 ? -5.543 19.672 13.156 1 95.69 153 MET B O 1
ATOM 2723 N N . GLU B 1 154 ? -4.953 18.359 11.414 1 94.31 154 GLU B N 1
ATOM 2724 C CA . GLU B 1 154 ? -5.367 17.156 12.117 1 94.31 154 GLU B CA 1
ATOM 2725 C C . GLU B 1 154 ? -4.332 16.734 13.156 1 94.31 154 GLU B C 1
ATOM 2727 O O . GLU B 1 154 ? -3.174 16.484 12.82 1 94.31 154 GLU B O 1
ATOM 2732 N N . ASN B 1 155 ? -4.703 16.625 14.438 1 88.5 155 ASN B N 1
ATOM 2733 C CA . ASN B 1 155 ? -3.727 16.391 15.492 1 88.5 155 ASN B CA 1
ATOM 2734 C C . ASN B 1 155 ? -4.074 15.164 16.312 1 88.5 155 ASN B C 1
ATOM 2736 O O . ASN B 1 155 ? -3.719 15.078 17.5 1 88.5 155 ASN B O 1
ATOM 2740 N N . VAL B 1 156 ? -4.715 14.25 15.742 1 88.69 156 VAL B N 1
ATOM 2741 C CA . VAL B 1 156 ? -5.008 13.008 16.438 1 88.69 156 VAL B CA 1
ATOM 2742 C C . VAL B 1 156 ? -3.709 12.25 16.719 1 88.69 156 VAL B C 1
ATOM 2744 O O . VAL B 1 156 ? -2.83 12.18 15.859 1 88.69 156 VAL B O 1
ATOM 2747 N N . ASP B 1 157 ? -3.572 11.852 17.984 1 86.81 157 ASP B N 1
ATOM 2748 C CA . ASP B 1 157 ? -2.436 11.016 18.359 1 86.81 157 ASP B CA 1
ATOM 2749 C C . ASP B 1 157 ? -2.637 9.578 17.875 1 86.81 157 ASP B C 1
ATOM 2751 O O . ASP B 1 157 ? -3.512 8.867 18.391 1 86.81 157 ASP B O 1
ATOM 2755 N N . LEU B 1 158 ? -1.784 9.117 17 1 84.5 158 LEU B N 1
ATOM 2756 C CA . LEU B 1 158 ? -1.964 7.812 16.375 1 84.5 158 LEU B CA 1
ATOM 2757 C C . LEU B 1 158 ? -1.065 6.766 17.016 1 84.5 158 LEU B C 1
ATOM 2759 O O . LEU B 1 158 ? -1.114 5.586 16.656 1 84.5 158 LEU B O 1
ATOM 2763 N N . ASN B 1 159 ? -0.203 7.074 17.906 1 77.06 159 ASN B N 1
ATOM 2764 C CA . ASN B 1 159 ? 0.727 6.133 18.516 1 77.06 159 ASN B CA 1
ATOM 2765 C C . ASN B 1 159 ? -0.007 4.965 19.172 1 77.06 159 ASN B C 1
ATOM 2767 O O . ASN B 1 159 ? 0.521 3.852 19.234 1 77.06 159 ASN B O 1
ATOM 2771 N N . GLY B 1 160 ? -1.228 5.176 19.594 1 69.38 160 GLY B N 1
ATOM 2772 C CA . GLY B 1 160 ? -1.983 4.094 20.203 1 69.38 160 GLY B CA 1
ATOM 2773 C C . GLY B 1 160 ? -2.994 3.469 19.266 1 69.38 160 GLY B C 1
ATOM 2774 O O . GLY B 1 160 ? -3.83 2.666 19.688 1 69.38 160 GLY B O 1
ATOM 2775 N N . TRP B 1 161 ? -2.879 3.855 18 1 67.81 161 TRP B N 1
ATOM 2776 C CA . TRP B 1 161 ? -3.828 3.359 17 1 67.81 161 TRP B CA 1
ATOM 2777 C C . TRP B 1 161 ? -3.199 2.264 16.156 1 67.81 161 TRP B C 1
ATOM 2779 O O . TRP B 1 161 ? -1.999 2.297 15.867 1 67.81 161 TRP B O 1
ATOM 2789 N N . PRO B 1 162 ? -3.99 1.308 15.492 1 57.81 162 PRO B N 1
ATOM 2790 C CA . PRO B 1 162 ? -5.367 1.059 15.922 1 57.81 162 PRO B CA 1
ATOM 2791 C C . PRO B 1 162 ? -5.445 0.302 17.25 1 57.81 162 PRO B C 1
ATOM 2793 O O . PRO B 1 162 ? -4.516 -0.426 17.594 1 57.81 162 PRO B O 1
ATOM 2796 N N . VAL B 1 163 ? -6.219 0.859 18.141 1 45.47 163 VAL B N 1
ATOM 2797 C CA . VAL B 1 163 ? -6.504 0.112 19.359 1 45.47 163 VAL B CA 1
ATOM 2798 C C . VAL B 1 163 ? -7.152 -1.225 19.016 1 45.47 163 VAL B C 1
ATOM 2800 O O . VAL B 1 163 ? -8.133 -1.269 18.266 1 45.47 163 VAL B O 1
ATOM 2803 N N . CYS B 1 164 ? -6.324 -2.18 18.75 1 42.16 164 CYS B N 1
ATOM 2804 C CA . CYS B 1 164 ? -6.973 -3.482 18.672 1 42.16 164 CYS B CA 1
ATOM 2805 C C . CYS B 1 164 ? -7.621 -3.863 20 1 42.16 164 CYS B C 1
ATOM 2807 O O . CYS B 1 164 ? -7.141 -3.467 21.062 1 42.16 164 CYS B O 1
#

Secondary structure (DSSP, 8-state):
-HHHHHHHHHHHHHHHHHHHHHHHSS-------------------PPP--TTS-SS--GGGGGGHHHHHHTS-HHHHHHHHHHSTTSHHHHHHHHHHHHTT-EEETTTTEEEEEEEEEEEE-SSEEEEEEEEEETTTTEEEEEEEEEEEGGGB-----TT-S--/-HHHHHHHHHHHHHHHHHHHHHHHSS-------------------PPP--TTS-SS--GGGGGGHHHHHHTS-HHHHHHHHHHSTTSHHHHHHHHHHHHTT-EEETTTTEEEEEEEEEEEE-SSEEEEEEEEEETTTTEEEEEEEEEEEGGGB-----TT-S--

Foldseek 3Di:
DVPVVVVVVVVVVCVVVLVVVLCPPPCPDPPPDPPVPPPPVPPDDDDDDPPPDDPDDDPPCPVCVLVVLLPDDLLVLVCQCVPVPPDPSNLSSVLNCVVVVWWQQQSVRKIKHFDDDFPDDDPFKTWAKIWIADVVVSDIDIDGRRIGTPVRTDDDDSPCPPVD/DVPVVVVVVVVVVCVVVLVVVLCPDPNPDDPPDPPVPPPPPPPDPDDDDPPPDDPDDDPPVPPVVLVVLLPDDLLVLVCQCVPVPPDPSNLSSVLNCVVVVWWQQQSVRKIKHFDDDFPDDDPFKTWAKIWIADVVVSDIDIDGRRIGTPVRTDDDDSPCPPVD

Nearest PDB structures (foldseek):
  4c0g-assembly3_F  TM=9.813E-01  e=1.158E-10  Homo sapiens
  5fu7-assembly1_C  TM=6.467E-01  e=3.754E-12  Homo sapiens
  5fu7-assembly2_F  TM=7.605E-01  e=4.394E-08  Homo sapiens
  4by6-assembly2_B  TM=8.604E-01  e=1.275E-06  Saccharomyces cerevisiae S288C
  4by6-assembly1_E  TM=8.590E-01  e=1.841E-06  Saccharomyces cerevisiae S288C

Radius of gyration: 25.77 Å; Cα contacts (8 Å, |Δi|>4): 426; chains: 2; bounding box: 43×102×46 Å

InterPro domains:
  IPR007282 NOT2/NOT3/NOT5, C-terminal [PF04153] (27-149)
  IPR038635 CCR4-NOT complex subunit 2/3/5, C-terminal domain superfamily [G3DSA:2.30.30.1020] (7-154)
  IPR040168 Not2/Not3/Not5 [PTHR23326] (12-155)

Organism: Ramazzottius varieornatus (NCBI:txid947166)

Solvent-accessible surface area (backbone atoms only — not comparable to full-atom values): 19119 Å² total; per-residue (Å²): 124,69,67,64,56,51,54,47,52,51,47,47,47,47,48,49,43,49,56,46,51,63,56,66,49,82,79,60,84,74,84,74,82,79,69,82,59,75,71,64,74,69,71,67,75,70,46,93,64,66,84,62,50,60,79,53,51,69,78,74,55,60,85,51,44,66,61,54,52,68,70,51,52,69,68,55,30,49,46,28,34,41,58,31,34,40,30,68,54,17,53,52,23,47,47,47,40,43,73,70,57,38,41,40,30,45,84,78,64,32,46,33,28,71,47,80,72,60,80,43,76,61,89,57,36,34,27,24,31,27,37,30,51,37,70,80,76,68,42,79,45,77,42,74,75,36,72,46,50,46,85,43,41,65,76,80,80,50,89,68,55,79,74,120,126,69,66,64,55,52,54,48,53,52,47,48,47,48,48,50,42,50,55,46,50,64,54,66,44,82,74,63,84,75,84,74,82,79,67,82,58,76,72,63,75,68,72,66,76,68,46,92,63,67,83,63,48,59,80,53,50,67,81,67,58,56,84,49,47,69,60,56,54,68,69,52,52,69,67,54,31,50,46,29,33,40,58,31,34,39,30,69,53,16,53,50,24,48,48,45,39,44,74,70,56,38,41,41,31,44,83,78,63,34,46,33,28,71,48,80,71,61,80,41,77,61,91,57,37,35,29,23,31,27,36,31,50,38,74,82,76,69,42,80,45,75,42,74,74,36,73,46,51,47,84,44,41,63,78,79,80,48,89,69,55,80,73,122